Protein AF-A0AAF3EIU8-F1 (afdb_monomer_lite)

Structure (mmCIF, N/CA/C/O backbone):
data_AF-A0AAF3EIU8-F1
#
_entry.id   AF-A0AAF3EIU8-F1
#
loop_
_atom_site.group_PDB
_atom_site.id
_atom_site.type_symbol
_atom_site.label_atom_id
_atom_site.label_alt_id
_atom_site.label_comp_id
_atom_site.label_asym_id
_atom_site.label_entity_id
_atom_site.label_seq_id
_atom_site.pdbx_PDB_ins_code
_atom_site.Cartn_x
_atom_site.Cartn_y
_atom_site.Cartn_z
_atom_site.occupancy
_atom_site.B_iso_or_equiv
_atom_site.auth_seq_id
_atom_site.auth_comp_id
_atom_site.auth_asym_id
_atom_site.auth_atom_id
_atom_site.pdbx_PDB_model_num
ATOM 1 N N . MET A 1 1 ? -20.375 15.798 8.125 1.00 47.44 1 MET A N 1
ATOM 2 C CA . MET A 1 1 ? -20.028 16.239 6.753 1.00 47.44 1 MET A CA 1
ATOM 3 C C . MET A 1 1 ? -18.613 15.817 6.352 1.00 47.44 1 MET A C 1
ATOM 5 O O . MET A 1 1 ? -18.438 15.396 5.220 1.00 47.44 1 MET A O 1
ATOM 9 N N . GLU A 1 2 ? -17.635 15.806 7.264 1.00 44.88 2 GLU A N 1
ATOM 10 C CA . GLU A 1 2 ? -16.240 15.401 6.978 1.00 44.88 2 GLU A CA 1
ATOM 11 C C . GLU A 1 2 ? -16.058 13.928 6.562 1.00 44.88 2 GLU A C 1
ATOM 13 O O . GLU A 1 2 ? -15.174 13.608 5.774 1.00 44.88 2 GLU A O 1
ATOM 18 N N . THR A 1 3 ? -16.935 13.026 7.011 1.00 49.88 3 THR A N 1
ATOM 19 C CA . THR A 1 3 ? -16.890 11.598 6.649 1.00 49.88 3 THR A CA 1
ATOM 20 C C . THR A 1 3 ? -17.186 11.333 5.171 1.00 49.88 3 THR A C 1
ATOM 22 O O . THR A 1 3 ? -16.650 10.382 4.607 1.00 49.88 3 THR A O 1
ATOM 25 N N . SER A 1 4 ? -17.991 12.184 4.521 1.00 52.97 4 SER A N 1
ATOM 26 C CA . SER A 1 4 ? -18.232 12.111 3.072 1.00 52.97 4 SER A CA 1
ATOM 27 C C . SER A 1 4 ? -17.015 12.581 2.284 1.00 52.97 4 SER A C 1
ATOM 29 O O . SER A 1 4 ? -16.623 11.926 1.323 1.00 52.97 4 SER A O 1
ATOM 31 N N . THR A 1 5 ? -16.360 13.652 2.735 1.00 59.91 5 THR A N 1
ATOM 32 C CA . THR A 1 5 ? -15.149 14.180 2.095 1.00 59.91 5 THR A CA 1
ATOM 33 C C . THR A 1 5 ? -13.999 13.180 2.170 1.00 59.91 5 THR A C 1
ATOM 35 O O . THR A 1 5 ? -13.379 12.887 1.152 1.00 59.91 5 THR A O 1
ATOM 38 N N . SER A 1 6 ? -13.762 12.577 3.338 1.00 64.25 6 SER A N 1
ATOM 39 C CA . SER A 1 6 ? -12.701 11.577 3.509 1.00 64.25 6 SER A CA 1
ATOM 40 C C . SER A 1 6 ? -12.971 10.291 2.727 1.00 64.25 6 SER A C 1
ATOM 42 O O . SER A 1 6 ? -12.038 9.693 2.198 1.00 64.25 6 SER A O 1
ATOM 44 N N . ARG A 1 7 ? -14.241 9.878 2.597 1.00 64.94 7 ARG A N 1
ATOM 45 C CA . ARG A 1 7 ? -14.626 8.724 1.772 1.00 64.94 7 ARG A CA 1
ATOM 46 C C . ARG A 1 7 ? -14.441 9.007 0.282 1.00 64.94 7 ARG A C 1
ATOM 48 O O . ARG A 1 7 ? -13.925 8.153 -0.426 1.00 64.94 7 ARG A O 1
ATOM 55 N N . HIS A 1 8 ? -14.789 10.207 -0.174 1.00 70.44 8 HIS A N 1
ATOM 56 C CA . HIS A 1 8 ? -14.615 10.601 -1.569 1.00 70.44 8 HIS A CA 1
ATOM 57 C C . HIS A 1 8 ? -13.133 10.766 -1.943 1.00 70.44 8 HIS A C 1
ATOM 59 O O . HIS A 1 8 ? -12.717 10.366 -3.025 1.00 70.44 8 HIS A O 1
ATOM 65 N N . GLN A 1 9 ? -12.305 11.260 -1.017 1.00 62.56 9 GLN A N 1
ATOM 66 C CA . GLN A 1 9 ? -10.849 11.297 -1.184 1.00 62.56 9 GLN A CA 1
ATOM 67 C C . GLN A 1 9 ? -10.228 9.893 -1.204 1.00 62.56 9 GLN A C 1
ATOM 69 O O . GLN A 1 9 ? -9.299 9.652 -1.972 1.00 62.56 9 GLN A O 1
ATOM 74 N N . LEU A 1 10 ? -10.758 8.954 -0.411 1.00 60.91 10 LEU A N 1
ATOM 75 C CA . LEU A 1 10 ? -10.346 7.547 -0.436 1.00 60.91 10 LEU A CA 1
ATOM 76 C C . LEU A 1 10 ? -10.758 6.846 -1.731 1.00 60.91 10 LEU A C 1
ATOM 78 O O . LEU A 1 10 ? -9.943 6.121 -2.291 1.00 60.91 10 LEU A O 1
ATOM 82 N N . GLU A 1 11 ? -11.972 7.080 -2.232 1.00 66.94 11 GLU A N 1
ATOM 83 C CA . GLU A 1 11 ? -12.412 6.547 -3.527 1.00 66.94 11 GLU A CA 1
ATOM 84 C C . GLU A 1 11 ? -11.585 7.125 -4.675 1.00 66.94 11 GLU A C 1
ATOM 86 O O . GLU A 1 11 ? -11.101 6.365 -5.507 1.00 66.94 11 GLU A O 1
ATOM 91 N N . HIS A 1 12 ? -11.311 8.433 -4.671 1.00 67.94 12 HIS A N 1
ATOM 92 C CA . HIS A 1 12 ? -10.433 9.053 -5.660 1.00 67.94 12 HIS A CA 1
ATOM 93 C C . HIS A 1 12 ? -9.010 8.473 -5.597 1.00 67.94 12 HIS A C 1
ATOM 95 O O . HIS A 1 12 ? -8.445 8.128 -6.626 1.00 67.94 12 HIS A O 1
ATOM 101 N N . PHE A 1 13 ? -8.439 8.292 -4.400 1.00 63.16 13 PHE A N 1
ATOM 102 C CA . PHE A 1 13 ? -7.105 7.705 -4.224 1.00 63.16 13 PHE A CA 1
ATOM 103 C C . PHE A 1 13 ? -7.042 6.225 -4.634 1.00 63.16 13 PHE A C 1
ATOM 105 O O . PHE A 1 13 ? -6.054 5.789 -5.222 1.00 63.16 13 PHE A O 1
ATOM 112 N N . LEU A 1 14 ? -8.101 5.453 -4.374 1.00 57.31 14 LEU A N 1
ATOM 113 C CA . LEU A 1 14 ? -8.220 4.067 -4.831 1.00 57.31 14 LEU A CA 1
ATOM 114 C C . LEU A 1 14 ? -8.393 3.981 -6.356 1.00 57.31 14 LEU A C 1
ATOM 116 O O . LEU A 1 14 ? -7.825 3.077 -6.967 1.00 57.31 14 LEU A O 1
ATOM 120 N N . GLN A 1 15 ? -9.077 4.947 -6.978 1.00 57.31 15 GLN A N 1
ATOM 121 C CA . GLN A 1 15 ? -9.176 5.081 -8.435 1.00 57.31 15 GLN A CA 1
ATOM 122 C C . GLN A 1 15 ? -7.807 5.384 -9.072 1.00 57.31 15 GLN A C 1
ATOM 124 O O . GLN A 1 15 ? -7.502 4.873 -10.147 1.00 57.31 15 GLN A O 1
ATOM 129 N N . THR A 1 16 ? -6.949 6.162 -8.398 1.00 54.44 16 THR A N 1
ATOM 130 C CA . THR A 1 16 ? -5.571 6.444 -8.847 1.00 54.44 16 THR A CA 1
ATOM 131 C C . THR A 1 16 ? -4.617 5.257 -8.654 1.00 54.44 16 THR A C 1
ATOM 133 O O . THR A 1 16 ? -3.585 5.197 -9.318 1.00 54.44 16 THR A O 1
ATOM 136 N N . LEU A 1 17 ? -4.940 4.328 -7.742 1.00 39.03 17 LEU A N 1
ATOM 137 C CA . LEU A 1 17 ? -4.149 3.128 -7.428 1.00 39.03 17 LEU A CA 1
ATOM 138 C C . LEU A 1 17 ? -4.583 1.873 -8.188 1.00 39.03 17 LEU A C 1
ATOM 140 O O . LEU A 1 17 ? -3.860 0.872 -8.153 1.00 39.03 17 LEU A O 1
ATOM 144 N N . GLN A 1 18 ? -5.728 1.890 -8.882 1.00 41.19 18 GLN A N 1
ATOM 145 C CA . GLN A 1 18 ? -5.932 0.903 -9.935 1.00 41.19 18 GLN A CA 1
ATOM 146 C C . GLN A 1 18 ? -4.740 1.023 -10.885 1.00 41.19 18 GLN A C 1
ATOM 148 O O . GLN A 1 18 ? -4.372 2.148 -11.241 1.00 41.19 18 GLN A O 1
ATOM 153 N N . PRO A 1 19 ? -4.103 -0.091 -11.293 1.00 39.19 19 PRO A N 1
ATOM 154 C CA . PRO A 1 19 ? -3.145 -0.005 -12.371 1.00 39.19 19 PRO A CA 1
ATOM 155 C C . PRO A 1 19 ? -3.888 0.702 -13.498 1.00 39.19 19 PRO A C 1
ATOM 157 O O . PRO A 1 19 ? -4.913 0.200 -13.967 1.00 39.19 19 PRO A O 1
ATOM 160 N N . LYS A 1 20 ? -3.390 1.868 -13.928 1.00 39.75 20 LYS A N 1
ATOM 161 C CA . LYS A 1 20 ? -3.551 2.232 -15.324 1.00 39.75 20 LYS A CA 1
ATOM 162 C C . LYS A 1 20 ? -2.955 1.035 -16.047 1.00 39.75 20 LYS A C 1
ATOM 164 O O . LYS A 1 20 ? -1.748 0.942 -16.244 1.00 39.75 20 LYS A O 1
ATOM 169 N N . GLN A 1 21 ? -3.805 0.067 -16.386 1.00 41.97 21 GLN A N 1
ATOM 170 C CA . GLN A 1 21 ? -3.683 -0.542 -17.678 1.00 41.97 21 GLN A CA 1
ATOM 171 C C . GLN A 1 21 ? -3.728 0.672 -18.598 1.00 41.97 21 GLN A C 1
ATOM 173 O O . GLN A 1 21 ? -4.791 1.129 -19.004 1.00 41.97 21 GLN A O 1
ATOM 178 N N . GLU A 1 22 ? -2.554 1.233 -18.886 1.00 45.81 22 GLU A N 1
ATOM 179 C CA . GLU A 1 22 ? -2.245 1.544 -20.260 1.00 45.81 22 GLU A CA 1
ATOM 180 C C . GLU A 1 22 ? -2.548 0.240 -21.001 1.00 45.81 22 GLU A C 1
ATOM 182 O O . GLU A 1 22 ? -1.695 -0.614 -21.226 1.00 45.81 22 GLU A O 1
ATOM 187 N N . ASN A 1 23 ? -3.836 0.047 -21.306 1.00 43.56 23 ASN A N 1
ATOM 188 C CA . ASN A 1 23 ? -4.223 -0.394 -22.615 1.00 43.56 23 ASN A CA 1
ATOM 189 C C . ASN A 1 23 ? -3.462 0.582 -23.497 1.00 43.56 23 ASN A C 1
ATOM 191 O O . ASN A 1 23 ? -3.898 1.712 -23.712 1.00 43.56 23 ASN A O 1
ATOM 195 N N . LEU A 1 24 ? -2.247 0.186 -23.870 1.00 48.88 24 LEU A N 1
ATOM 196 C CA . LEU A 1 24 ? -1.622 0.644 -25.086 1.00 48.88 24 LEU A CA 1
ATOM 197 C C . LEU A 1 24 ? -2.630 0.213 -26.141 1.00 48.88 24 LEU A C 1
ATOM 199 O O . LEU A 1 24 ? -2.593 -0.917 -26.627 1.00 48.88 24 LEU A O 1
ATOM 203 N N . ASP A 1 25 ? -3.645 1.063 -26.328 1.00 58.84 25 ASP A N 1
ATOM 204 C CA . ASP A 1 25 ? -4.677 0.878 -27.319 1.00 58.84 25 ASP A CA 1
ATOM 205 C C . ASP A 1 25 ? -3.914 0.606 -28.603 1.00 58.84 25 ASP A C 1
ATOM 207 O O . ASP A 1 25 ? -2.928 1.285 -28.902 1.00 58.84 25 ASP A O 1
ATOM 211 N N . SER A 1 26 ? -4.304 -0.437 -29.323 1.00 52.31 26 SER A N 1
ATOM 212 C CA . SER A 1 26 ? -3.642 -0.787 -30.574 1.00 52.31 26 SER A CA 1
ATOM 213 C C . SER A 1 26 ? -3.600 0.435 -31.496 1.00 52.31 26 SER A C 1
ATOM 215 O O . SER A 1 26 ? -2.632 0.603 -32.227 1.00 52.31 26 SER A O 1
ATOM 217 N N . ALA A 1 27 ? -4.591 1.330 -31.376 1.00 55.38 27 ALA A N 1
ATOM 218 C CA . ALA A 1 27 ? -4.614 2.642 -32.006 1.00 55.38 27 ALA A CA 1
ATOM 219 C C . ALA A 1 27 ? -3.523 3.603 -31.493 1.00 55.38 27 ALA A C 1
ATOM 221 O O . ALA A 1 27 ? -2.832 4.186 -32.315 1.00 55.38 27 ALA A O 1
ATOM 222 N N . SER A 1 28 ? -3.302 3.744 -30.179 1.00 62.12 28 SER A N 1
ATOM 223 C CA . SER A 1 28 ? -2.206 4.569 -29.634 1.00 62.12 28 SER A CA 1
ATOM 224 C C . SER A 1 28 ? -0.822 4.015 -29.965 1.00 62.12 28 SER A C 1
ATOM 226 O O . SER A 1 28 ? 0.080 4.796 -30.244 1.00 62.12 28 SER A O 1
ATOM 228 N N . LEU A 1 29 ? -0.652 2.689 -29.973 1.00 57.78 29 LEU A N 1
ATOM 229 C CA . LEU A 1 29 ? 0.602 2.051 -30.376 1.00 57.78 29 LEU A CA 1
ATOM 230 C C . LEU A 1 29 ? 0.843 2.224 -31.886 1.00 57.78 29 LEU A C 1
ATOM 232 O O . LEU A 1 29 ? 1.949 2.537 -32.307 1.00 57.78 29 LEU A O 1
ATOM 236 N N . MET A 1 30 ? -0.196 2.071 -32.715 1.00 56.41 30 MET A N 1
ATOM 237 C CA . MET A 1 30 ? -0.128 2.354 -34.155 1.00 56.41 30 MET A CA 1
ATOM 238 C C . MET A 1 30 ? 0.137 3.836 -34.433 1.00 56.41 30 MET A C 1
ATOM 240 O O . MET A 1 30 ? 0.884 4.147 -35.352 1.00 56.41 30 MET A O 1
ATOM 244 N N . GLN A 1 31 ? -0.433 4.740 -33.634 1.00 64.44 31 GLN A N 1
ATOM 245 C CA . GLN A 1 31 ? -0.203 6.178 -33.737 1.00 64.44 31 GLN A CA 1
ATOM 246 C C . GLN A 1 31 ? 1.238 6.530 -33.360 1.00 64.44 31 GLN A C 1
ATOM 248 O O . GLN A 1 31 ? 1.877 7.254 -34.113 1.00 64.44 31 GLN A O 1
ATOM 253 N N . SER A 1 32 ? 1.782 5.959 -32.278 1.00 62.84 32 SER A N 1
ATOM 254 C CA . SER A 1 32 ? 3.191 6.156 -31.923 1.00 62.84 32 SER A CA 1
ATOM 255 C C . SER A 1 32 ? 4.127 5.563 -32.975 1.00 62.84 32 SER A C 1
ATOM 257 O O . SER A 1 32 ? 5.086 6.213 -33.362 1.00 62.84 32 SER A O 1
ATOM 259 N N . PHE A 1 33 ? 3.825 4.374 -33.513 1.00 61.12 33 PHE A N 1
ATOM 260 C CA . PHE A 1 33 ? 4.602 3.793 -34.613 1.00 61.12 33 PHE A CA 1
ATOM 261 C C . PHE A 1 33 ? 4.519 4.631 -35.893 1.00 61.12 33 PHE A C 1
ATOM 263 O O . PHE A 1 33 ? 5.512 4.739 -36.605 1.00 61.12 33 PHE A O 1
ATOM 270 N N . HIS A 1 34 ? 3.362 5.221 -36.199 1.00 67.00 34 HIS A N 1
ATOM 271 C CA . HIS A 1 34 ? 3.194 6.090 -37.361 1.00 67.00 34 HIS A CA 1
ATOM 272 C C . HIS A 1 34 ? 3.924 7.426 -37.183 1.00 67.00 34 HIS A C 1
ATOM 274 O O . HIS A 1 34 ? 4.579 7.887 -38.114 1.00 67.00 34 HIS A O 1
ATOM 280 N N . GLU A 1 35 ? 3.869 8.017 -35.988 1.00 67.19 35 GLU A N 1
ATOM 281 C CA . GLU A 1 35 ? 4.630 9.219 -35.642 1.00 67.19 35 GLU A CA 1
ATOM 282 C C . GLU A 1 35 ? 6.138 8.945 -35.700 1.00 67.19 35 GLU A C 1
ATOM 284 O O . GLU A 1 35 ? 6.847 9.672 -36.395 1.00 67.19 35 GLU A O 1
ATOM 289 N N . ASP A 1 36 ? 6.621 7.850 -35.108 1.00 62.81 36 ASP A N 1
ATOM 290 C CA . ASP A 1 36 ? 8.027 7.435 -35.184 1.00 62.81 36 ASP A CA 1
ATOM 291 C C . ASP A 1 36 ? 8.472 7.158 -36.631 1.00 62.81 36 ASP A C 1
ATOM 293 O O . ASP A 1 36 ? 9.578 7.540 -37.029 1.00 62.81 36 ASP A O 1
ATOM 297 N N . LEU A 1 37 ? 7.612 6.547 -37.457 1.00 61.59 37 LEU A N 1
ATOM 298 C CA . LEU A 1 37 ? 7.892 6.307 -38.876 1.00 61.59 37 LEU A CA 1
ATOM 299 C C . LEU A 1 37 ? 7.948 7.623 -39.669 1.00 61.59 37 LEU A C 1
ATOM 301 O O . LEU A 1 37 ? 8.848 7.814 -40.478 1.00 61.59 37 LEU A O 1
ATOM 305 N N . SER A 1 38 ? 7.049 8.569 -39.391 1.00 65.50 38 SER A N 1
ATOM 306 C CA . SER A 1 38 ? 7.046 9.882 -40.047 1.00 65.50 38 SER A CA 1
ATOM 307 C C . SER A 1 38 ? 8.261 10.735 -39.662 1.00 65.50 38 SER A C 1
ATOM 309 O O . SER A 1 38 ? 8.844 11.416 -40.505 1.00 65.50 38 SER A O 1
ATOM 311 N N . VAL A 1 39 ? 8.692 10.660 -38.399 1.00 68.88 39 VAL A N 1
ATOM 312 C CA . VAL A 1 39 ? 9.881 11.355 -37.894 1.00 68.88 39 VAL A CA 1
ATOM 313 C C . VAL A 1 39 ? 11.140 10.742 -38.496 1.00 68.88 39 VAL A C 1
ATOM 315 O O . VAL A 1 39 ? 12.022 11.476 -38.935 1.00 68.88 39 VAL A O 1
ATOM 318 N N . THR A 1 40 ? 11.223 9.414 -38.585 1.00 62.47 40 THR A N 1
ATOM 319 C CA . THR A 1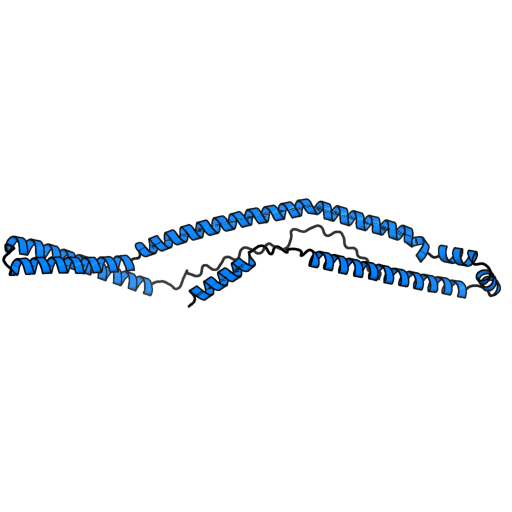 40 ? 12.363 8.735 -39.220 1.00 62.47 40 THR A CA 1
ATOM 320 C C . THR A 1 40 ? 12.424 8.976 -40.726 1.00 62.47 40 THR A C 1
ATOM 322 O O . THR A 1 40 ? 13.509 9.251 -41.236 1.00 62.47 40 THR A O 1
ATOM 325 N N . GLU A 1 41 ? 11.292 8.971 -41.435 1.00 64.75 41 GLU A N 1
ATOM 326 C CA . GLU A 1 41 ? 11.231 9.380 -42.843 1.00 64.75 41 GLU A CA 1
ATOM 327 C C . GLU A 1 41 ? 11.674 10.836 -43.009 1.00 64.75 41 GLU A C 1
ATOM 329 O O . GLU A 1 41 ? 12.552 11.121 -43.822 1.00 64.75 41 GLU A O 1
ATOM 334 N N . SER A 1 42 ? 11.158 11.757 -42.192 1.00 66.06 42 SER A N 1
ATOM 335 C CA . SER A 1 42 ? 11.542 13.168 -42.258 1.00 66.06 42 SER A CA 1
ATOM 336 C C . SER A 1 42 ? 13.025 13.398 -41.947 1.00 66.06 42 SER A C 1
ATOM 338 O O . SER A 1 42 ? 13.631 14.244 -42.595 1.00 66.06 42 SER A O 1
ATOM 340 N N . ILE A 1 43 ? 13.615 12.673 -40.990 1.00 64.19 43 ILE A N 1
ATOM 341 C CA . ILE A 1 43 ? 15.052 12.749 -40.661 1.00 64.19 43 ILE A CA 1
ATOM 342 C C . ILE A 1 43 ? 15.903 12.184 -41.802 1.00 64.19 43 ILE A C 1
ATOM 344 O O . ILE A 1 43 ? 16.957 12.733 -42.119 1.00 64.19 43 ILE A O 1
ATOM 348 N N . MET A 1 44 ? 15.449 11.105 -42.443 1.00 63.06 44 MET A N 1
ATOM 349 C CA . MET A 1 44 ? 16.134 10.540 -43.602 1.00 63.06 44 MET A CA 1
ATOM 350 C C . MET A 1 44 ? 16.129 11.531 -44.770 1.00 63.06 44 MET A C 1
ATOM 352 O O . MET A 1 44 ? 17.196 11.850 -45.285 1.00 63.06 44 MET A O 1
ATOM 356 N N . TYR A 1 45 ? 14.967 12.068 -45.157 1.00 63.41 45 TYR A N 1
ATOM 357 C CA . TYR A 1 45 ? 14.864 12.998 -46.289 1.00 63.41 45 TYR A CA 1
ATOM 358 C C . TYR A 1 45 ? 15.661 14.293 -46.072 1.00 63.41 45 TYR A C 1
ATOM 360 O O . TYR A 1 45 ? 16.397 14.705 -46.965 1.00 63.41 45 TYR A O 1
ATOM 368 N N . THR A 1 46 ? 15.602 14.897 -44.880 1.00 61.94 46 THR A N 1
ATOM 369 C CA . THR A 1 46 ? 16.379 16.115 -44.585 1.00 61.94 46 THR A CA 1
ATOM 370 C C . THR A 1 46 ? 17.885 15.855 -44.519 1.00 61.94 46 THR A C 1
ATOM 372 O O . THR A 1 46 ? 18.674 16.708 -44.928 1.00 61.94 46 THR A O 1
ATOM 375 N N . GLY A 1 47 ? 18.300 14.672 -44.056 1.00 69.81 47 GLY A N 1
ATOM 376 C CA . GLY A 1 47 ? 19.700 14.252 -44.055 1.00 69.81 47 GLY A CA 1
ATOM 377 C C . GLY A 1 47 ? 20.262 14.047 -45.464 1.00 69.81 47 GLY A C 1
ATOM 378 O O . GLY A 1 47 ? 21.372 14.496 -45.751 1.00 69.81 47 GLY A O 1
ATOM 379 N N . TYR A 1 48 ? 19.497 13.419 -46.364 1.00 69.50 48 TYR A N 1
ATOM 380 C CA . TYR A 1 48 ? 19.927 13.205 -47.750 1.00 69.50 48 TYR A CA 1
ATOM 381 C C . TYR A 1 48 ? 20.013 14.513 -48.545 1.00 69.50 48 TYR A C 1
ATOM 383 O O . TYR A 1 48 ? 21.030 14.731 -49.204 1.00 69.50 48 TYR A O 1
ATOM 391 N N . ASP A 1 49 ? 19.024 15.406 -48.433 1.00 73.56 49 ASP A N 1
ATOM 392 C CA . ASP A 1 49 ? 19.054 16.711 -49.114 1.00 73.56 49 ASP A CA 1
ATOM 393 C C . ASP A 1 49 ? 20.258 17.557 -48.661 1.00 73.56 49 ASP A C 1
ATOM 395 O O . ASP A 1 49 ? 20.954 18.157 -49.481 1.00 73.56 49 ASP A O 1
ATOM 399 N N . SER A 1 50 ? 20.589 17.522 -47.366 1.00 80.06 50 SER A N 1
ATOM 400 C CA . SER A 1 50 ? 21.759 18.224 -46.826 1.00 80.06 50 SER A CA 1
ATOM 401 C C . SER A 1 50 ? 23.091 17.687 -47.371 1.00 80.06 50 SER A C 1
ATOM 403 O O . SER A 1 50 ? 24.001 18.470 -47.662 1.00 80.06 50 SER A O 1
ATOM 405 N N . ILE A 1 51 ? 23.219 16.365 -47.542 1.00 81.06 51 ILE A N 1
ATOM 406 C CA . ILE A 1 51 ? 24.424 15.745 -48.115 1.00 81.06 51 ILE A CA 1
ATOM 407 C C . ILE A 1 51 ? 24.550 16.093 -49.600 1.00 81.06 51 ILE A C 1
ATOM 409 O O . ILE A 1 51 ? 25.650 16.407 -50.057 1.00 81.06 51 ILE A O 1
ATOM 413 N N . VAL A 1 52 ? 23.444 16.081 -50.349 1.00 83.75 52 VAL A N 1
ATOM 414 C CA . VAL A 1 52 ? 23.429 16.453 -51.771 1.00 83.75 52 VAL A CA 1
ATOM 415 C C . VAL A 1 52 ? 23.867 17.907 -51.954 1.00 83.75 52 VAL A C 1
ATOM 417 O O . VAL A 1 52 ? 24.760 18.168 -52.762 1.00 83.75 52 VAL A O 1
ATOM 420 N N . ASP A 1 53 ? 23.343 18.838 -51.156 1.00 85.69 53 ASP A N 1
ATOM 421 C CA . ASP A 1 53 ? 23.752 20.246 -51.197 1.00 85.69 53 ASP A CA 1
ATOM 422 C C . ASP A 1 53 ? 25.243 20.429 -50.881 1.00 85.69 53 ASP A C 1
ATOM 424 O O . ASP A 1 53 ? 25.945 21.193 -51.555 1.00 85.69 53 ASP A O 1
ATOM 428 N N . LEU A 1 54 ? 25.766 19.695 -49.895 1.00 86.00 54 LEU A N 1
ATOM 429 C CA . LEU A 1 54 ? 27.183 19.742 -49.533 1.00 86.00 54 LEU A CA 1
ATOM 430 C C . LEU A 1 54 ? 28.084 19.163 -50.639 1.00 86.00 54 LEU A C 1
ATOM 432 O O . LEU A 1 54 ? 29.173 19.692 -50.901 1.00 86.00 54 LEU A O 1
ATOM 436 N N . CYS A 1 55 ? 27.631 18.106 -51.315 1.00 87.25 55 CYS A N 1
ATOM 437 C CA . CYS A 1 55 ? 28.306 17.533 -52.476 1.00 87.25 55 CYS A CA 1
ATOM 438 C C . CYS A 1 55 ? 28.336 18.530 -53.640 1.00 87.25 55 CYS A C 1
ATOM 440 O O . CYS A 1 55 ? 29.408 18.801 -54.179 1.00 87.25 55 CYS A O 1
ATOM 442 N N . VAL A 1 56 ? 27.199 19.150 -53.972 1.00 88.00 56 VAL A N 1
ATOM 443 C CA . VAL A 1 56 ? 27.103 20.166 -55.034 1.00 88.00 56 VAL A CA 1
ATOM 444 C C . VAL A 1 56 ? 28.018 21.356 -54.738 1.00 88.00 56 VAL A C 1
ATOM 446 O O . VAL A 1 56 ? 28.763 21.794 -55.614 1.00 88.00 56 VAL A O 1
ATOM 449 N N . GLN A 1 57 ? 28.042 21.850 -53.497 1.00 89.00 57 GLN A N 1
ATOM 450 C CA . GLN A 1 57 ? 28.952 22.927 -53.091 1.00 89.00 57 GLN A CA 1
ATOM 451 C C . GLN A 1 57 ? 30.428 22.534 -53.240 1.00 89.00 57 GLN A C 1
ATOM 453 O O . GLN A 1 57 ? 31.233 23.342 -53.709 1.00 89.00 57 GLN A O 1
ATOM 458 N N . SER A 1 58 ? 30.782 21.295 -52.888 1.00 88.12 58 SER A N 1
ATOM 459 C CA . SER A 1 58 ? 32.155 20.781 -52.982 1.00 88.12 58 SER A CA 1
ATOM 460 C C . SER A 1 58 ? 32.611 20.616 -54.437 1.00 88.12 58 SER A C 1
ATOM 462 O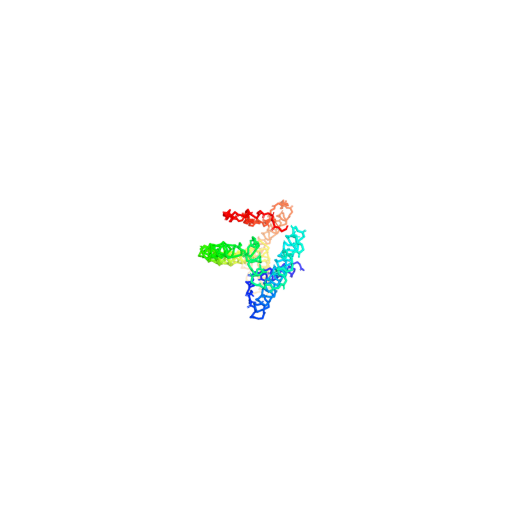 O . SER A 1 58 ? 33.723 21.024 -54.785 1.00 88.12 58 SER A O 1
ATOM 464 N N . VAL A 1 59 ? 31.736 20.105 -55.311 1.00 87.81 59 VAL A N 1
ATOM 465 C CA . VAL A 1 59 ? 31.995 19.999 -56.757 1.00 87.81 59 VAL A CA 1
ATOM 466 C C . VAL A 1 59 ? 32.149 21.384 -57.375 1.00 87.81 59 VAL A C 1
ATOM 468 O O . VAL A 1 59 ? 33.134 21.646 -58.062 1.00 87.81 59 VAL A O 1
ATOM 471 N N . MET A 1 60 ? 31.238 22.311 -57.066 1.00 86.75 60 MET A N 1
ATOM 472 C CA . MET A 1 60 ? 31.290 23.690 -57.560 1.00 86.75 60 MET A CA 1
ATOM 473 C C . MET A 1 60 ? 32.552 24.429 -57.099 1.00 86.75 60 MET A C 1
ATOM 475 O O . MET A 1 60 ? 33.131 25.202 -57.863 1.00 86.75 60 MET A O 1
ATOM 479 N N . ALA A 1 61 ? 33.011 24.195 -55.867 1.00 87.31 61 ALA A N 1
ATOM 480 C CA . ALA A 1 61 ? 34.255 24.769 -55.359 1.00 87.31 61 ALA A CA 1
ATOM 481 C C . ALA A 1 61 ? 35.490 24.230 -56.096 1.00 87.31 61 ALA A C 1
ATOM 483 O O . ALA A 1 61 ? 36.410 24.993 -56.388 1.00 87.31 61 ALA A O 1
ATOM 484 N N . SER A 1 62 ? 35.508 22.940 -56.430 1.00 85.31 62 SER A N 1
ATOM 485 C CA . SER A 1 62 ? 36.605 22.334 -57.184 1.00 85.31 62 SER A CA 1
ATOM 486 C C . SER A 1 62 ? 36.586 22.750 -58.664 1.00 85.31 62 SER A C 1
ATOM 488 O O . SER A 1 62 ? 37.632 23.122 -59.195 1.00 85.31 62 SER A O 1
ATOM 490 N N . ALA A 1 63 ? 35.407 22.841 -59.288 1.00 84.56 63 ALA A N 1
ATOM 491 C CA . ALA A 1 63 ? 35.231 23.329 -60.658 1.00 84.56 63 ALA A CA 1
ATOM 492 C C . ALA A 1 63 ? 35.712 24.783 -60.841 1.00 84.56 63 ALA A C 1
ATOM 494 O O . ALA A 1 63 ? 36.302 25.120 -61.865 1.00 84.56 63 ALA A O 1
ATOM 495 N N . ARG A 1 64 ? 35.543 25.648 -59.828 1.00 86.38 64 ARG A N 1
ATOM 496 C CA . ARG A 1 64 ? 36.063 27.033 -59.846 1.00 86.38 64 ARG A CA 1
ATOM 497 C C . ARG A 1 64 ? 37.587 27.127 -59.963 1.00 86.38 64 ARG A C 1
ATOM 499 O O . ARG A 1 64 ? 38.086 28.165 -60.385 1.00 86.38 64 ARG A O 1
ATOM 506 N N . ASN A 1 65 ? 38.310 26.070 -59.597 1.00 86.12 65 ASN A N 1
ATOM 507 C CA . ASN A 1 65 ? 39.771 26.020 -59.635 1.00 86.12 65 ASN A CA 1
ATOM 508 C C . ASN A 1 65 ? 40.313 25.308 -60.891 1.00 86.12 65 ASN A C 1
ATOM 510 O O . ASN A 1 65 ? 41.524 25.117 -61.003 1.00 86.12 65 ASN A O 1
ATOM 514 N N . MET A 1 66 ? 39.442 24.905 -61.823 1.00 87.31 66 MET A N 1
ATOM 515 C CA . MET A 1 66 ? 39.811 24.242 -63.076 1.00 87.31 66 MET A CA 1
ATOM 516 C C . MET A 1 66 ? 39.948 25.243 -64.230 1.00 87.31 66 MET A C 1
ATOM 518 O O . MET A 1 66 ? 39.339 26.312 -64.243 1.00 87.31 66 MET A O 1
ATOM 522 N N . THR A 1 67 ? 40.759 24.891 -65.226 1.00 89.25 67 THR A N 1
ATOM 523 C CA . THR A 1 67 ? 40.923 25.689 -66.454 1.00 89.25 67 THR A CA 1
ATOM 524 C C . THR A 1 67 ? 39.774 25.463 -67.442 1.00 89.25 67 THR A C 1
ATOM 526 O O . THR A 1 67 ? 39.081 24.449 -67.387 1.00 89.25 67 THR A O 1
ATOM 529 N N . THR A 1 68 ? 39.580 26.384 -68.392 1.00 85.62 68 THR A N 1
ATOM 530 C CA . THR A 1 68 ? 38.498 26.308 -69.394 1.00 85.62 68 THR A CA 1
ATOM 531 C C . THR A 1 68 ? 38.526 25.018 -70.219 1.00 85.62 68 THR A C 1
ATOM 533 O O . THR A 1 68 ? 37.469 24.490 -70.553 1.00 85.62 68 THR A O 1
ATOM 536 N N . ASP A 1 69 ? 39.711 24.489 -70.526 1.00 85.00 69 ASP A N 1
ATOM 537 C CA . ASP A 1 69 ? 39.850 23.241 -71.285 1.00 85.00 69 ASP A CA 1
ATOM 538 C C . ASP A 1 69 ? 39.500 22.011 -70.431 1.00 85.00 69 ASP A C 1
ATOM 540 O O . ASP A 1 69 ? 38.875 21.076 -70.923 1.00 85.00 69 ASP A O 1
ATOM 544 N N . GLN A 1 70 ? 39.808 22.043 -69.129 1.00 83.44 70 GLN A N 1
ATOM 545 C CA . GLN A 1 70 ? 39.421 20.995 -68.177 1.00 83.44 70 GLN A CA 1
ATOM 546 C C . GLN A 1 70 ? 37.917 21.000 -67.889 1.00 83.44 70 GLN A C 1
ATOM 548 O O . GLN A 1 70 ? 37.316 19.939 -67.788 1.00 83.44 70 GLN A O 1
ATOM 553 N N . LEU A 1 71 ? 37.294 22.179 -67.804 1.00 84.75 71 LEU A N 1
ATOM 554 C CA . LEU A 1 71 ? 35.844 22.305 -67.630 1.00 84.75 71 LEU A CA 1
ATOM 555 C C . LEU A 1 71 ? 35.069 21.817 -68.859 1.00 84.75 71 LEU A C 1
ATOM 557 O O . LEU A 1 71 ? 34.007 21.223 -68.708 1.00 84.75 71 LEU A O 1
ATOM 561 N N . LYS A 1 72 ? 35.596 22.040 -70.071 1.00 83.44 72 LYS A N 1
ATOM 562 C CA . LYS A 1 72 ? 35.017 21.482 -71.304 1.00 83.44 72 LYS A CA 1
ATOM 563 C C . LYS A 1 72 ? 35.140 19.964 -71.346 1.00 83.44 72 LYS A C 1
ATOM 565 O O . LYS A 1 72 ? 34.152 19.304 -71.632 1.00 83.44 72 LYS A O 1
ATOM 570 N N . ALA A 1 73 ? 36.307 19.424 -70.991 1.00 83.94 73 ALA A N 1
ATOM 571 C CA . ALA A 1 73 ? 36.498 17.980 -70.883 1.00 83.94 73 ALA A CA 1
ATOM 572 C C . ALA A 1 73 ? 35.556 17.351 -69.840 1.00 83.94 73 ALA A C 1
ATOM 574 O O . ALA A 1 73 ? 34.957 16.320 -70.114 1.00 83.94 73 ALA A O 1
ATOM 575 N N . LEU A 1 74 ? 35.352 18.012 -68.695 1.00 85.25 74 LEU A N 1
ATOM 576 C CA . LEU A 1 74 ? 34.430 17.564 -67.645 1.00 85.25 74 LEU A CA 1
ATOM 577 C C . LEU A 1 74 ? 32.950 17.633 -68.065 1.00 85.25 74 LEU A C 1
ATOM 579 O O . LEU A 1 74 ? 32.141 16.858 -67.570 1.00 85.25 74 LEU A O 1
ATOM 583 N N . LEU A 1 75 ? 32.585 18.568 -68.949 1.00 84.50 75 LEU A N 1
ATOM 584 C CA . LEU A 1 75 ? 31.227 18.689 -69.495 1.00 84.50 75 LEU A CA 1
ATOM 585 C C . LEU A 1 75 ? 30.950 17.671 -70.612 1.00 84.50 75 LEU A C 1
ATOM 587 O O . LEU A 1 75 ? 29.797 17.331 -70.855 1.00 84.50 75 LEU A O 1
ATOM 591 N N . GLU A 1 76 ? 31.992 17.232 -71.318 1.00 87.56 76 GLU A N 1
ATOM 592 C CA . GLU A 1 76 ? 31.897 16.264 -72.417 1.00 87.56 76 GLU A CA 1
ATOM 593 C C . GLU A 1 76 ? 32.047 14.804 -71.948 1.00 87.56 76 GLU A C 1
ATOM 595 O O . GLU A 1 76 ? 31.642 13.898 -72.677 1.00 87.56 76 GLU A O 1
ATOM 600 N N . ASP A 1 77 ? 32.602 14.568 -70.753 1.00 88.00 77 ASP A N 1
ATOM 601 C CA . ASP A 1 77 ? 32.856 13.239 -70.188 1.00 88.00 77 ASP A CA 1
ATOM 602 C C . ASP A 1 77 ? 32.162 13.047 -68.827 1.00 88.00 77 ASP A C 1
ATOM 604 O O . ASP A 1 77 ? 32.711 13.362 -67.765 1.00 88.00 77 ASP A O 1
ATOM 608 N N . ASP A 1 78 ? 30.961 12.462 -68.859 1.00 84.81 78 ASP A N 1
ATOM 609 C CA . ASP A 1 78 ? 30.177 12.129 -67.662 1.00 84.81 78 ASP A CA 1
ATOM 610 C C . ASP A 1 78 ? 30.951 11.220 -66.687 1.00 84.81 78 ASP A C 1
ATOM 612 O O . ASP A 1 78 ? 30.781 11.332 -65.472 1.00 84.81 78 ASP A O 1
ATOM 616 N N . ALA A 1 79 ? 31.868 10.373 -67.176 1.00 86.94 79 ALA A N 1
ATOM 617 C CA . ALA A 1 79 ? 32.657 9.490 -66.317 1.00 86.94 79 ALA A CA 1
ATOM 618 C C . ALA A 1 79 ? 33.688 10.264 -65.476 1.00 86.94 79 ALA A C 1
ATOM 620 O O . ALA A 1 79 ? 34.014 9.856 -64.358 1.00 86.94 79 ALA A O 1
ATOM 621 N N . GLN A 1 80 ? 34.186 11.403 -65.970 1.00 82.88 80 GLN A N 1
ATOM 622 C CA . GLN A 1 80 ? 35.036 12.299 -65.178 1.00 82.88 80 GLN A CA 1
ATOM 623 C C . GLN A 1 80 ? 34.236 13.011 -64.088 1.00 82.88 80 GLN A C 1
ATOM 625 O O . GLN A 1 80 ? 34.754 13.226 -62.990 1.00 82.88 80 GLN A O 1
ATOM 630 N N . MET A 1 81 ? 32.974 13.339 -64.369 1.00 82.44 81 MET A N 1
ATOM 631 C CA . MET A 1 81 ? 32.069 13.930 -63.389 1.00 82.44 81 MET A CA 1
ATOM 632 C C . MET A 1 81 ? 31.698 12.923 -62.293 1.00 82.44 81 MET A C 1
ATOM 634 O O . MET A 1 81 ? 31.800 13.252 -61.111 1.00 82.44 81 MET A O 1
ATOM 638 N N . GLU A 1 82 ? 31.363 11.683 -62.655 1.00 85.62 82 GLU A N 1
ATOM 639 C CA . GLU A 1 82 ? 31.117 10.599 -61.694 1.00 85.62 82 GLU A CA 1
ATOM 640 C C . GLU A 1 82 ? 32.354 10.309 -60.836 1.00 85.62 82 GLU A C 1
ATOM 642 O O . GLU A 1 82 ? 32.255 10.268 -59.611 1.00 85.62 82 GLU A O 1
ATOM 647 N N . ALA A 1 83 ? 33.546 10.220 -61.436 1.00 85.44 83 ALA A N 1
ATOM 648 C CA . ALA A 1 83 ? 34.788 10.001 -60.691 1.00 85.44 83 ALA A CA 1
ATOM 649 C C . ALA A 1 83 ? 35.101 11.139 -59.701 1.00 85.44 83 ALA A C 1
ATOM 651 O O . ALA A 1 83 ? 35.658 10.910 -58.623 1.00 85.44 83 ALA A O 1
ATOM 652 N N . MET A 1 84 ? 34.742 12.376 -60.051 1.00 84.81 84 MET A N 1
ATOM 653 C CA . MET A 1 84 ? 34.880 13.535 -59.175 1.00 84.81 84 MET A CA 1
ATOM 654 C C . MET A 1 84 ? 33.898 13.479 -58.001 1.00 84.81 84 MET A C 1
ATOM 656 O O . MET A 1 84 ? 34.291 13.784 -56.875 1.00 84.81 84 MET A O 1
ATOM 660 N N . ILE A 1 85 ? 32.654 13.066 -58.257 1.00 85.50 85 ILE A N 1
ATOM 661 C CA . ILE A 1 85 ? 31.604 12.875 -57.251 1.00 85.50 85 ILE A CA 1
ATOM 662 C C . ILE A 1 85 ? 31.981 11.731 -56.294 1.00 85.50 85 ILE A C 1
ATOM 664 O O . ILE A 1 85 ? 31.981 11.926 -55.080 1.00 85.50 85 ILE A O 1
ATOM 668 N N . ASP A 1 86 ? 32.419 10.582 -56.806 1.00 85.44 86 ASP A N 1
ATOM 669 C CA . ASP A 1 86 ? 32.875 9.439 -55.998 1.00 85.44 86 ASP A CA 1
ATOM 670 C C . ASP A 1 86 ? 34.135 9.753 -55.172 1.00 85.44 86 ASP A C 1
ATOM 672 O O . ASP A 1 86 ? 34.370 9.178 -54.104 1.00 85.44 86 ASP A O 1
ATOM 676 N N . GLY A 1 87 ? 34.954 10.695 -55.649 1.00 84.19 87 GLY 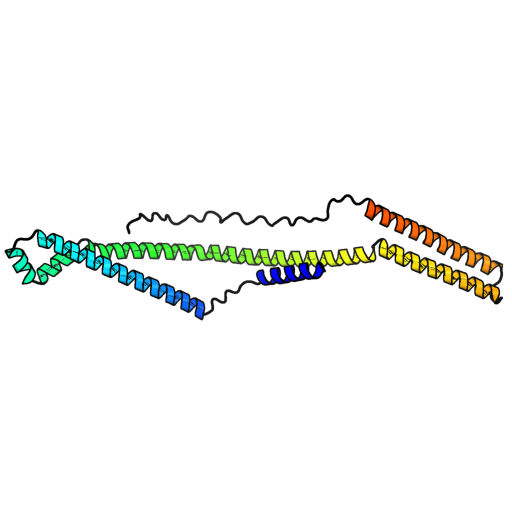A N 1
ATOM 677 C CA . GLY A 1 87 ? 36.133 11.193 -54.947 1.00 84.19 87 GLY A CA 1
ATOM 678 C C . GLY A 1 87 ? 35.823 12.102 -53.752 1.00 84.19 87 GLY A C 1
ATOM 679 O O . GLY A 1 87 ? 36.711 12.331 -52.921 1.00 84.19 87 GLY A O 1
ATOM 680 N N . LEU A 1 88 ? 34.592 12.612 -53.633 1.00 88.12 88 LEU A N 1
ATOM 681 C CA . LEU A 1 88 ? 34.179 13.480 -52.533 1.00 88.12 88 LEU A CA 1
ATOM 682 C C . LEU A 1 88 ? 34.198 12.720 -51.205 1.00 88.12 88 LEU A C 1
ATOM 684 O O . LEU A 1 88 ? 33.666 11.615 -51.077 1.00 88.12 88 LEU A O 1
ATOM 688 N N . SER A 1 89 ? 34.768 13.337 -50.168 1.00 84.44 89 SER A N 1
ATOM 689 C CA . SER A 1 89 ? 34.801 12.745 -48.827 1.00 84.44 89 SER A CA 1
ATOM 690 C C . SER A 1 89 ? 33.398 12.503 -48.276 1.00 84.44 89 SER A C 1
ATOM 692 O O . SER A 1 89 ? 33.191 11.519 -47.571 1.00 84.44 89 SER A O 1
ATOM 694 N N . GLN A 1 90 ? 32.438 13.354 -48.640 1.00 84.88 90 GLN A N 1
ATOM 695 C CA . GLN A 1 90 ? 31.036 13.232 -48.259 1.00 84.88 90 GLN A CA 1
ATOM 696 C C . GLN A 1 90 ? 30.423 11.915 -48.746 1.00 84.88 90 GLN A C 1
ATOM 698 O O . GLN A 1 90 ? 29.719 11.269 -47.986 1.00 84.88 90 GLN A O 1
ATOM 703 N N . ILE A 1 91 ? 30.729 11.472 -49.968 1.00 84.56 91 ILE A N 1
ATOM 704 C CA . ILE A 1 91 ? 30.188 10.223 -50.532 1.00 84.56 91 ILE A CA 1
ATOM 705 C C . ILE A 1 91 ? 31.027 9.025 -50.091 1.00 84.56 91 ILE A C 1
ATOM 707 O O . ILE A 1 91 ? 30.494 7.988 -49.695 1.00 84.56 91 ILE A O 1
ATOM 711 N N . ARG A 1 92 ? 32.353 9.181 -50.065 1.00 86.81 92 ARG A N 1
ATOM 712 C CA . ARG A 1 92 ? 33.280 8.112 -49.678 1.00 86.81 92 ARG A CA 1
ATOM 713 C C . ARG A 1 92 ? 33.137 7.681 -48.216 1.00 86.81 92 ARG A C 1
ATOM 715 O O . ARG A 1 92 ? 33.388 6.517 -47.902 1.00 86.81 92 ARG A O 1
ATOM 722 N N . ASN A 1 93 ? 32.770 8.595 -47.317 1.00 87.06 93 ASN A N 1
ATOM 723 C CA . ASN A 1 93 ? 32.650 8.299 -45.888 1.00 87.06 93 ASN A CA 1
ATOM 724 C C . ASN A 1 93 ? 31.305 7.649 -45.521 1.00 87.06 93 ASN A C 1
ATOM 726 O O . ASN A 1 93 ? 31.267 6.855 -44.581 1.00 87.06 93 ASN A O 1
ATOM 730 N N . VAL A 1 94 ? 30.240 7.861 -46.306 1.00 85.31 94 VAL A N 1
ATOM 731 C CA . VAL A 1 94 ? 28.883 7.335 -46.039 1.00 85.31 94 VAL A CA 1
ATOM 732 C C . VAL A 1 94 ? 28.850 5.828 -45.729 1.00 85.31 94 VAL A C 1
ATOM 734 O O . VAL A 1 94 ? 28.213 5.439 -44.748 1.00 85.31 94 VAL A O 1
ATOM 737 N N . PRO A 1 95 ? 29.542 4.935 -46.470 1.00 86.06 95 PRO A N 1
ATOM 738 C CA . PRO A 1 95 ? 29.555 3.510 -46.137 1.00 86.06 95 PRO A CA 1
ATOM 739 C C . PRO A 1 95 ? 30.188 3.199 -44.774 1.00 86.06 95 PRO A C 1
ATOM 741 O O . PRO 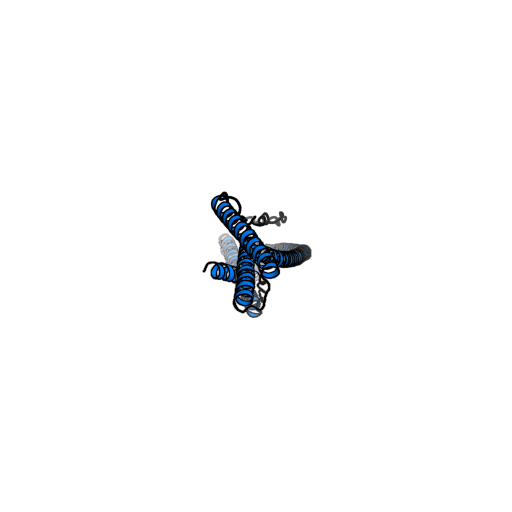A 1 95 ? 29.792 2.233 -44.118 1.00 86.06 95 PRO A O 1
ATOM 744 N N . GLN A 1 96 ? 31.186 3.981 -44.357 1.00 88.56 96 GLN A N 1
ATOM 745 C CA . GLN A 1 96 ? 31.865 3.814 -43.074 1.00 88.56 96 GLN A CA 1
ATOM 746 C C . GLN A 1 96 ? 31.039 4.400 -41.926 1.00 88.56 96 GLN A C 1
ATOM 748 O O . GLN A 1 96 ? 30.923 3.764 -40.874 1.00 88.56 96 GLN A O 1
ATOM 753 N N . ASP A 1 97 ? 30.417 5.554 -42.145 1.00 85.31 97 ASP A N 1
ATOM 754 C CA . ASP A 1 97 ? 29.518 6.190 -41.185 1.00 85.31 97 ASP A CA 1
ATOM 755 C C . ASP A 1 97 ? 28.310 5.286 -40.924 1.00 85.31 97 ASP A C 1
ATOM 757 O O . ASP A 1 97 ? 28.035 4.942 -39.776 1.00 85.31 97 ASP A O 1
ATOM 761 N N . LYS A 1 98 ? 27.710 4.726 -41.985 1.00 87.50 98 LYS A N 1
ATOM 762 C CA . LYS A 1 98 ? 26.644 3.718 -41.885 1.00 87.50 98 LYS A CA 1
ATOM 763 C C . LYS A 1 98 ? 27.056 2.505 -41.053 1.00 87.50 98 LYS A C 1
ATOM 765 O O . LYS A 1 98 ? 26.284 2.033 -40.223 1.00 87.50 98 LYS A O 1
ATOM 770 N N . LYS A 1 99 ? 28.258 1.955 -41.264 1.00 90.44 99 LYS A N 1
ATOM 771 C CA . LYS A 1 99 ? 28.749 0.816 -40.463 1.00 90.44 99 LYS A CA 1
ATOM 772 C C . LYS A 1 99 ? 28.906 1.191 -38.992 1.00 90.44 99 LYS A C 1
ATOM 774 O O . LYS A 1 99 ? 28.574 0.385 -38.125 1.00 90.44 99 LYS A O 1
ATOM 779 N N . THR A 1 100 ? 29.410 2.391 -38.728 1.00 89.00 100 THR A N 1
ATOM 780 C CA . THR A 1 100 ? 29.621 2.904 -37.372 1.00 89.00 100 THR A CA 1
ATOM 781 C C . THR A 1 100 ? 28.287 3.097 -36.659 1.00 89.00 100 THR A C 1
ATOM 783 O O . THR A 1 100 ? 28.115 2.608 -35.545 1.00 89.00 100 THR A O 1
ATOM 786 N N . GLU A 1 101 ? 27.314 3.717 -37.320 1.00 86.25 101 GLU A N 1
ATOM 787 C CA . GLU A 1 101 ? 25.982 3.953 -36.769 1.00 86.25 101 GLU A CA 1
ATOM 788 C C . GLU A 1 101 ? 25.207 2.647 -36.559 1.00 86.25 101 GLU A C 1
ATOM 790 O O . GLU A 1 101 ? 24.621 2.443 -35.498 1.00 86.25 101 GLU A O 1
ATOM 795 N N . LEU A 1 102 ? 25.278 1.699 -37.500 1.00 89.38 102 LEU A N 1
ATOM 796 C CA . LEU A 1 102 ? 24.685 0.370 -37.317 1.00 89.38 102 LEU A CA 1
ATOM 797 C C . LEU A 1 102 ? 25.305 -0.376 -36.130 1.00 89.38 102 LEU A C 1
ATOM 799 O O . LEU A 1 102 ? 24.586 -1.023 -35.370 1.00 89.38 102 LEU A O 1
ATOM 803 N N . ALA A 1 103 ? 26.624 -0.286 -35.941 1.00 90.50 103 ALA A N 1
ATOM 804 C CA . ALA A 1 103 ? 27.292 -0.889 -34.791 1.00 90.50 103 ALA A CA 1
ATOM 805 C C . ALA A 1 103 ? 26.870 -0.227 -33.467 1.00 90.50 103 ALA A C 1
ATOM 807 O O . ALA A 1 103 ? 26.652 -0.926 -32.473 1.00 90.50 103 ALA A O 1
ATOM 808 N N . GLN A 1 104 ? 26.709 1.100 -33.454 1.00 88.94 104 GLN A N 1
ATOM 809 C CA . GLN A 1 104 ? 26.203 1.843 -32.298 1.00 88.94 104 GLN A CA 1
ATOM 810 C C . GLN A 1 104 ? 24.752 1.468 -31.986 1.00 88.94 104 GLN A C 1
ATOM 812 O O . GLN A 1 104 ? 24.448 1.118 -30.848 1.00 88.94 104 GLN A O 1
ATOM 817 N N . ASN A 1 105 ? 23.874 1.465 -32.991 1.00 92.31 105 ASN A N 1
ATOM 818 C CA . ASN A 1 105 ? 22.473 1.083 -32.843 1.00 92.31 105 ASN A CA 1
ATOM 819 C C . ASN A 1 105 ? 22.345 -0.354 -32.323 1.00 92.31 105 ASN A C 1
ATOM 821 O O . ASN A 1 105 ? 21.634 -0.592 -31.350 1.00 92.31 105 ASN A O 1
ATOM 825 N N . LYS A 1 106 ? 23.117 -1.290 -32.891 1.00 91.94 106 LYS A N 1
ATOM 826 C CA . LYS A 1 106 ? 23.177 -2.676 -32.418 1.00 91.94 106 LYS A CA 1
ATOM 827 C C . LYS A 1 106 ? 23.610 -2.759 -30.954 1.00 91.94 106 LYS A C 1
ATOM 829 O O . LYS A 1 106 ? 22.948 -3.430 -30.171 1.00 91.94 106 LYS A O 1
ATOM 834 N N . SER A 1 107 ? 24.678 -2.059 -30.576 1.00 92.69 107 SER A N 1
ATOM 835 C CA . SER A 1 107 ? 25.171 -2.062 -29.192 1.00 92.69 107 SER A CA 1
ATOM 836 C C . SER A 1 107 ? 24.133 -1.487 -28.218 1.00 92.69 107 SER A C 1
ATOM 838 O O . SER A 1 107 ? 23.953 -2.011 -27.120 1.00 92.69 107 SER A O 1
ATOM 840 N N . LEU A 1 108 ? 23.411 -0.436 -28.625 1.00 90.69 108 LEU A N 1
ATOM 841 C CA . LEU A 1 108 ? 22.322 0.149 -27.840 1.00 90.69 108 LEU A CA 1
ATOM 842 C C . LEU A 1 108 ? 21.136 -0.809 -27.706 1.00 90.69 108 LEU A C 1
ATOM 844 O O . LEU A 1 108 ? 20.600 -0.964 -26.611 1.00 90.69 108 LEU A O 1
ATOM 848 N N . ALA A 1 109 ? 20.744 -1.479 -28.790 1.00 88.81 109 ALA A N 1
ATOM 849 C CA . ALA A 1 109 ? 19.681 -2.476 -28.769 1.00 88.81 109 ALA A CA 1
ATOM 850 C C . ALA A 1 109 ? 20.044 -3.658 -27.855 1.00 88.81 109 ALA A C 1
ATOM 852 O O . ALA A 1 109 ? 19.235 -4.059 -27.021 1.00 88.81 109 ALA A O 1
ATOM 853 N N . GLU A 1 110 ? 21.274 -4.166 -27.945 1.00 89.75 110 GLU A N 1
ATOM 854 C CA . GLU A 1 110 ? 21.781 -5.229 -27.070 1.00 89.75 110 GLU A CA 1
ATOM 855 C C . GLU A 1 110 ? 21.798 -4.798 -25.599 1.00 89.75 110 GLU A C 1
ATOM 857 O O . GLU A 1 110 ? 21.360 -5.555 -24.731 1.00 89.75 110 GLU A O 1
ATOM 862 N N . TRP A 1 111 ? 22.233 -3.570 -25.302 1.00 93.06 111 TRP A N 1
ATOM 863 C CA . TRP A 1 111 ? 22.203 -3.036 -23.941 1.00 93.06 111 TRP A CA 1
ATOM 864 C C . TRP A 1 111 ? 20.771 -2.883 -23.410 1.00 93.06 111 TRP A C 1
ATOM 866 O O . TRP A 1 111 ? 20.498 -3.303 -22.284 1.00 93.06 111 TRP A O 1
ATOM 876 N N . ASN A 1 112 ? 19.845 -2.352 -24.216 1.00 91.25 112 ASN A N 1
ATOM 877 C CA . ASN A 1 112 ? 18.431 -2.219 -23.855 1.00 91.25 112 ASN A CA 1
ATOM 878 C C . ASN A 1 112 ? 17.803 -3.585 -23.537 1.00 91.25 112 ASN A C 1
ATOM 880 O O . ASN A 1 112 ? 17.161 -3.739 -22.496 1.00 91.25 112 ASN A O 1
ATOM 884 N N . LEU A 1 113 ? 18.044 -4.591 -24.385 1.00 91.94 113 LEU A N 1
ATOM 885 C CA . LEU A 1 113 ? 17.581 -5.964 -24.161 1.00 91.94 113 LEU A CA 1
ATOM 886 C C . LEU A 1 113 ? 18.209 -6.578 -22.902 1.00 91.94 113 LEU A C 1
ATOM 888 O O . LEU A 1 113 ? 17.531 -7.258 -22.135 1.00 91.94 113 LEU A O 1
ATOM 892 N N . ALA A 1 114 ? 19.483 -6.291 -22.625 1.00 91.56 114 ALA A N 1
ATOM 893 C CA . ALA A 1 114 ? 20.147 -6.758 -21.410 1.00 91.56 114 ALA A CA 1
ATOM 894 C C . ALA A 1 114 ? 19.567 -6.140 -20.121 1.00 91.56 114 ALA A C 1
ATOM 896 O O . ALA A 1 114 ? 19.655 -6.757 -19.057 1.00 91.56 114 ALA A O 1
ATOM 897 N N . GLN A 1 115 ? 18.957 -4.948 -20.186 1.00 92.62 115 GLN A N 1
ATOM 898 C CA . GLN A 1 115 ? 18.283 -4.333 -19.033 1.00 92.62 115 GLN A CA 1
ATOM 899 C C . GLN A 1 115 ? 16.882 -4.901 -18.772 1.00 92.62 115 GLN A C 1
ATOM 901 O O . GLN A 1 115 ? 16.400 -4.846 -17.635 1.00 92.62 115 GLN A O 1
ATOM 906 N N . GLU A 1 116 ? 16.233 -5.473 -19.786 1.00 90.19 116 GLU A N 1
ATOM 907 C CA . GLU A 1 116 ? 14.887 -6.037 -19.687 1.00 90.19 116 GLU A CA 1
ATOM 908 C C . GLU A 1 116 ? 14.690 -7.012 -18.503 1.00 90.19 116 GLU A C 1
ATOM 910 O O . GLU A 1 116 ? 13.752 -6.803 -17.724 1.00 90.19 116 GLU A O 1
ATOM 915 N N . PRO A 1 117 ? 15.557 -8.023 -18.258 1.00 92.44 117 PRO A N 1
ATOM 916 C CA . PRO A 1 117 ? 15.372 -8.950 -17.139 1.00 92.44 117 PRO A CA 1
ATOM 917 C C . PRO A 1 117 ? 15.400 -8.249 -15.777 1.00 92.44 117 PRO A C 1
ATOM 919 O O . PRO A 1 117 ? 14.587 -8.566 -14.906 1.00 92.44 117 PRO A O 1
ATOM 922 N N . ARG A 1 118 ? 16.278 -7.253 -15.593 1.00 92.69 118 ARG A N 1
ATOM 923 C CA . ARG A 1 118 ? 16.360 -6.469 -14.351 1.00 92.69 118 ARG A CA 1
ATOM 924 C C . ARG A 1 118 ? 15.091 -5.649 -14.138 1.00 92.69 118 ARG A C 1
ATOM 926 O O . ARG A 1 118 ? 14.548 -5.633 -13.034 1.00 92.69 118 ARG A O 1
ATOM 933 N N . ILE A 1 119 ? 14.601 -4.989 -15.186 1.00 92.69 119 ILE A N 1
ATOM 934 C CA . ILE A 1 119 ? 13.360 -4.205 -15.133 1.00 92.69 119 ILE A CA 1
ATOM 935 C C . ILE A 1 119 ? 12.172 -5.119 -14.815 1.00 92.69 119 ILE A C 1
ATOM 937 O O . ILE A 1 119 ? 11.360 -4.788 -13.952 1.00 92.69 119 ILE A O 1
ATOM 941 N N . ASN A 1 120 ? 12.085 -6.283 -15.457 1.00 92.69 120 ASN A N 1
ATOM 942 C CA . ASN A 1 120 ? 11.019 -7.254 -15.220 1.00 92.69 120 ASN A CA 1
ATOM 943 C C . ASN A 1 120 ? 11.060 -7.810 -13.790 1.00 92.69 120 ASN A C 1
ATOM 945 O O . ASN A 1 120 ? 10.016 -7.897 -13.138 1.00 92.69 120 ASN A O 1
ATOM 949 N N . GLN A 1 121 ? 12.251 -8.099 -13.259 1.00 94.69 121 GLN A N 1
ATOM 950 C CA . GLN A 1 121 ? 12.426 -8.514 -11.867 1.00 94.69 121 GLN A CA 1
ATOM 951 C C . GLN A 1 121 ? 11.967 -7.426 -10.887 1.00 94.69 121 GLN A C 1
ATOM 953 O O . GLN A 1 121 ? 11.206 -7.719 -9.965 1.00 94.69 121 GLN A O 1
ATOM 958 N N . LEU A 1 122 ? 12.378 -6.171 -11.089 1.00 92.81 122 LEU A N 1
ATOM 959 C CA . LEU A 1 122 ? 11.965 -5.051 -10.237 1.00 92.81 122 LEU A CA 1
ATOM 960 C C . LEU A 1 122 ? 10.451 -4.817 -10.307 1.00 92.81 122 LEU A C 1
ATOM 962 O O . LEU A 1 122 ? 9.805 -4.670 -9.272 1.00 92.81 122 LEU A O 1
ATOM 966 N N . LYS A 1 123 ? 9.857 -4.863 -11.507 1.00 93.12 123 LYS A N 1
ATOM 967 C CA . LYS A 1 123 ? 8.398 -4.789 -11.689 1.00 93.12 123 LYS A CA 1
ATOM 968 C C . LYS A 1 123 ? 7.681 -5.905 -10.924 1.00 93.12 123 LYS A C 1
ATOM 970 O O . LYS A 1 123 ? 6.668 -5.643 -10.278 1.00 93.12 123 LYS A O 1
ATOM 975 N N . ALA A 1 124 ? 8.194 -7.135 -10.971 1.00 93.81 124 ALA A N 1
ATOM 976 C CA . ALA A 1 124 ? 7.631 -8.256 -10.223 1.00 93.81 124 ALA A CA 1
ATOM 977 C C . ALA A 1 124 ? 7.751 -8.047 -8.704 1.00 93.81 124 ALA A C 1
ATOM 979 O O . ALA A 1 124 ? 6.770 -8.237 -7.989 1.00 93.81 124 ALA A O 1
ATOM 980 N N . GLN A 1 125 ? 8.908 -7.587 -8.215 1.00 94.88 125 GLN A N 1
ATOM 981 C CA . GLN A 1 125 ? 9.106 -7.276 -6.797 1.00 94.88 125 GLN A CA 1
ATOM 982 C C . GLN A 1 125 ? 8.134 -6.202 -6.310 1.00 94.88 125 GLN A C 1
ATOM 984 O O . GLN A 1 125 ? 7.488 -6.402 -5.288 1.00 94.88 125 GLN A O 1
ATOM 989 N N . VAL A 1 126 ? 7.972 -5.109 -7.061 1.00 96.12 126 VAL A N 1
ATOM 990 C CA . VAL A 1 126 ? 7.019 -4.040 -6.726 1.00 96.12 126 VAL A CA 1
ATOM 991 C C . VAL A 1 126 ? 5.589 -4.573 -6.663 1.00 96.12 126 VAL A C 1
ATOM 993 O O . VAL A 1 126 ? 4.857 -4.245 -5.734 1.00 96.12 126 VAL A O 1
ATOM 996 N N . LYS A 1 127 ? 5.180 -5.433 -7.606 1.00 93.38 127 LYS A N 1
ATOM 997 C CA . LYS A 1 127 ? 3.849 -6.061 -7.565 1.00 93.38 127 LYS A CA 1
ATOM 998 C C . LYS A 1 127 ? 3.654 -6.899 -6.301 1.00 93.38 127 LYS A C 1
ATOM 1000 O O . LYS A 1 127 ? 2.608 -6.791 -5.667 1.00 93.38 127 LYS A O 1
ATOM 1005 N N . VAL A 1 128 ? 4.652 -7.699 -5.922 1.00 95.62 128 VAL A N 1
ATOM 1006 C CA . VAL A 1 128 ? 4.598 -8.543 -4.718 1.00 95.62 128 VAL A CA 1
ATOM 1007 C C . VAL A 1 128 ? 4.554 -7.692 -3.449 1.00 95.62 128 VAL A C 1
ATOM 1009 O O . VAL A 1 128 ? 3.687 -7.901 -2.605 1.00 95.62 128 VAL A O 1
ATOM 1012 N N . THR A 1 129 ? 5.445 -6.709 -3.304 1.00 94.94 129 THR A N 1
ATOM 1013 C CA . THR A 1 129 ? 5.476 -5.859 -2.105 1.00 94.94 129 THR A CA 1
ATOM 1014 C C . THR A 1 129 ? 4.217 -5.012 -1.978 1.00 94.94 129 THR A C 1
ATOM 1016 O O . THR A 1 129 ? 3.698 -4.867 -0.873 1.00 94.94 129 THR A O 1
ATOM 1019 N N . HIS A 1 130 ? 3.677 -4.515 -3.092 1.00 95.81 130 HIS A N 1
ATOM 1020 C CA . HIS A 1 130 ? 2.408 -3.797 -3.104 1.00 95.81 130 HIS A CA 1
ATOM 1021 C C . HIS A 1 130 ? 1.235 -4.696 -2.695 1.00 95.81 130 HIS A C 1
ATOM 1023 O O . HIS A 1 130 ? 0.436 -4.296 -1.851 1.00 95.81 130 HIS A O 1
ATOM 1029 N N . ALA A 1 131 ? 1.147 -5.917 -3.233 1.00 95.19 131 ALA A N 1
ATOM 1030 C CA . ALA A 1 131 ? 0.112 -6.875 -2.843 1.00 95.19 131 ALA A CA 1
ATOM 1031 C C . ALA A 1 131 ? 0.184 -7.206 -1.342 1.00 95.19 131 ALA A C 1
ATOM 1033 O O . ALA A 1 131 ? -0.833 -7.157 -0.650 1.00 95.19 131 ALA A O 1
ATOM 1034 N N . ASN A 1 132 ? 1.391 -7.437 -0.814 1.00 95.12 132 ASN A N 1
ATOM 1035 C CA . ASN A 1 132 ? 1.602 -7.661 0.616 1.00 95.12 132 ASN A CA 1
ATOM 1036 C C . ASN A 1 132 ? 1.170 -6.442 1.444 1.00 95.12 132 ASN A C 1
ATOM 1038 O O . ASN A 1 132 ? 0.456 -6.586 2.432 1.00 95.12 132 ASN A O 1
ATOM 1042 N N . ALA A 1 133 ? 1.551 -5.229 1.035 1.00 94.12 133 ALA A N 1
ATOM 1043 C CA . ALA A 1 133 ? 1.154 -4.004 1.724 1.00 94.12 133 ALA A CA 1
ATOM 1044 C C . ALA A 1 133 ? -0.373 -3.811 1.735 1.00 94.12 133 ALA A C 1
ATOM 1046 O O . ALA A 1 133 ? -0.934 -3.411 2.754 1.00 94.12 133 ALA A O 1
ATOM 1047 N N . GLN A 1 134 ? -1.060 -4.131 0.633 1.00 94.56 134 GLN A N 1
ATOM 1048 C CA . GLN A 1 134 ? -2.522 -4.104 0.572 1.00 94.56 134 GLN A CA 1
ATOM 1049 C C . GLN A 1 134 ? -3.158 -5.130 1.515 1.00 94.56 134 GLN A C 1
ATOM 1051 O O . GLN A 1 134 ? -4.120 -4.792 2.204 1.00 94.56 134 GLN A O 1
ATOM 1056 N N . GLN A 1 135 ? -2.610 -6.344 1.593 1.00 96.00 135 GLN A N 1
ATOM 1057 C CA . GLN A 1 135 ? -3.081 -7.364 2.529 1.00 96.00 135 GLN A CA 1
ATOM 1058 C C . GLN A 1 135 ? -2.906 -6.913 3.986 1.00 96.00 135 GLN A C 1
ATOM 1060 O O . GLN A 1 135 ? -3.865 -6.956 4.754 1.00 96.00 135 GLN A O 1
ATOM 1065 N N . LEU A 1 136 ? -1.721 -6.409 4.353 1.00 95.38 136 LEU A N 1
ATOM 1066 C CA . LEU A 1 136 ? -1.472 -5.882 5.699 1.00 95.38 136 LEU A CA 1
ATOM 1067 C C . LEU A 1 136 ? -2.409 -4.714 6.025 1.00 95.38 136 LEU A C 1
ATOM 1069 O O . LEU A 1 136 ? -2.923 -4.622 7.137 1.00 95.38 136 LEU A O 1
ATOM 1073 N N . LYS A 1 137 ? -2.667 -3.825 5.060 1.00 94.69 137 LYS A N 1
ATOM 1074 C CA . LYS A 1 137 ? -3.622 -2.728 5.239 1.00 94.69 137 LYS A CA 1
ATOM 1075 C C . LYS A 1 137 ? -5.023 -3.257 5.560 1.00 94.69 137 LYS A C 1
ATOM 1077 O O . LYS A 1 137 ? -5.635 -2.769 6.505 1.00 94.69 137 LYS A O 1
ATOM 1082 N N . GLN A 1 138 ? -5.512 -4.249 4.816 1.00 95.50 138 GLN A N 1
ATOM 1083 C CA . GLN A 1 138 ? -6.820 -4.863 5.071 1.00 95.50 138 GLN A CA 1
ATOM 1084 C C . GLN A 1 138 ? -6.880 -5.530 6.450 1.00 95.50 138 GLN A C 1
ATOM 1086 O O . GLN A 1 138 ? -7.878 -5.394 7.155 1.00 95.50 138 GLN A O 1
ATOM 1091 N N . GLU A 1 139 ? -5.809 -6.211 6.863 1.00 96.44 139 GLU A N 1
ATOM 1092 C CA . GLU A 1 139 ? -5.714 -6.815 8.194 1.00 96.44 139 GLU A CA 1
ATOM 1093 C C . GLU A 1 139 ? -5.780 -5.752 9.297 1.00 96.44 139 GLU A C 1
ATOM 1095 O O . GLU A 1 139 ? -6.575 -5.870 10.230 1.00 96.44 139 GLU A O 1
ATOM 1100 N N . VAL A 1 140 ? -5.012 -4.668 9.162 1.00 95.62 140 VAL A N 1
ATOM 1101 C CA . VAL A 1 140 ? -5.020 -3.544 10.109 1.00 95.62 140 VAL A CA 1
ATOM 1102 C C . VAL A 1 140 ? -6.387 -2.863 10.157 1.00 95.62 140 VAL A C 1
ATOM 1104 O O . VAL A 1 140 ? -6.868 -2.544 11.242 1.00 95.62 140 VAL A O 1
ATOM 1107 N N . GLU A 1 141 ? -7.043 -2.654 9.016 1.00 94.19 141 GLU A N 1
ATOM 1108 C CA . GLU A 1 141 ? -8.405 -2.107 8.960 1.00 94.19 141 GLU A CA 1
ATOM 1109 C C . GLU A 1 141 ? -9.419 -3.043 9.638 1.00 94.19 141 GLU A C 1
ATOM 1111 O O . GLU A 1 141 ? -10.287 -2.579 10.383 1.00 94.19 141 GLU A O 1
ATOM 1116 N N . GLY A 1 142 ? -9.273 -4.358 9.456 1.00 95.06 142 GLY A N 1
ATOM 1117 C CA . GLY A 1 142 ? -10.077 -5.372 10.135 1.00 95.06 142 GLY A CA 1
ATOM 1118 C C . GLY A 1 142 ? -9.886 -5.353 11.653 1.00 95.06 142 GLY A C 1
ATOM 1119 O O . GLY A 1 142 ? -10.868 -5.295 12.398 1.00 95.06 142 GLY A O 1
ATOM 1120 N N . LEU A 1 143 ? -8.636 -5.338 12.119 1.00 94.88 143 LEU A N 1
ATOM 1121 C CA . LEU A 1 143 ? -8.292 -5.236 13.540 1.00 94.88 143 LEU A CA 1
ATOM 1122 C C . LEU A 1 143 ? -8.782 -3.920 14.144 1.00 94.88 143 LEU A C 1
ATOM 1124 O O . LEU A 1 143 ? -9.354 -3.918 15.233 1.00 94.88 143 LEU A O 1
ATOM 1128 N N . LYS A 1 144 ? -8.635 -2.807 13.420 1.00 94.12 144 LYS A N 1
ATOM 1129 C CA . LYS A 1 144 ? -9.162 -1.506 13.832 1.00 94.12 144 LYS A CA 1
ATOM 1130 C C . LYS A 1 144 ? -10.680 -1.542 13.977 1.00 94.12 144 LYS A C 1
ATOM 1132 O O . LYS A 1 144 ? -11.186 -1.083 14.989 1.00 94.12 144 LYS A O 1
ATOM 1137 N N . SER A 1 145 ? -11.407 -2.130 13.028 1.00 91.75 145 SER A N 1
ATOM 1138 C CA . SER A 1 145 ? -12.864 -2.262 13.137 1.00 91.75 145 SER A CA 1
ATOM 1139 C C . SER A 1 145 ? -13.279 -3.096 14.355 1.00 91.75 145 SER A C 1
ATOM 1141 O O . SER A 1 145 ? -14.230 -2.740 15.049 1.00 91.75 145 SER A O 1
ATOM 1143 N N . GLN A 1 146 ? -12.564 -4.186 14.653 1.00 91.50 146 GLN A N 1
ATOM 1144 C CA . GLN A 1 146 ? -12.814 -4.989 15.856 1.00 91.50 146 GLN A CA 1
ATOM 1145 C C . GLN A 1 146 ? -12.522 -4.206 17.142 1.00 91.50 146 GLN A C 1
ATOM 1147 O O . GLN A 1 146 ? -13.297 -4.279 18.102 1.00 91.50 146 GLN A O 1
ATOM 1152 N N . LEU A 1 147 ? -11.436 -3.430 17.152 1.00 90.69 147 LEU A N 1
ATOM 1153 C CA . LEU A 1 147 ? -11.079 -2.562 18.266 1.00 90.69 147 LEU A CA 1
ATOM 1154 C C . LEU A 1 147 ? -12.118 -1.458 18.466 1.00 90.69 147 LEU A C 1
ATOM 1156 O O . LEU A 1 147 ? -12.552 -1.255 19.592 1.00 90.69 147 LEU A O 1
ATOM 1160 N N . ASP A 1 148 ? -12.562 -0.798 17.398 1.00 86.81 148 ASP A N 1
ATOM 1161 C CA . ASP A 1 148 ? -13.568 0.264 17.448 1.00 86.81 148 ASP A CA 1
ATOM 1162 C C . ASP A 1 148 ? -14.912 -0.279 17.963 1.00 86.81 148 ASP A C 1
ATOM 1164 O O . ASP A 1 148 ? -15.544 0.356 18.807 1.00 86.81 148 ASP A O 1
ATOM 1168 N N . LYS A 1 149 ? -15.324 -1.488 17.549 1.00 84.56 149 LYS A N 1
ATOM 1169 C CA . LYS A 1 149 ? -16.517 -2.167 18.096 1.00 84.56 149 LYS A CA 1
ATOM 1170 C C . LYS A 1 149 ? -16.367 -2.435 19.590 1.00 84.56 149 LYS A C 1
ATOM 1172 O O . LYS A 1 149 ? -17.188 -1.990 20.380 1.00 84.56 149 LYS A O 1
ATOM 1177 N N . THR A 1 150 ? -15.267 -3.076 19.983 1.00 81.00 150 THR A N 1
ATOM 1178 C CA . THR A 1 150 ? -14.997 -3.404 21.391 1.00 81.00 150 THR A CA 1
ATOM 1179 C C . THR A 1 150 ? -14.876 -2.145 22.250 1.00 81.00 150 THR A C 1
ATOM 1181 O O . THR A 1 150 ? -15.352 -2.118 23.379 1.00 81.00 150 THR A O 1
ATOM 1184 N N . SER A 1 151 ? -14.259 -1.088 21.722 1.00 82.12 151 SER A N 1
ATOM 1185 C CA . SER A 1 151 ? -14.134 0.212 22.377 1.00 82.12 151 SER A CA 1
ATOM 1186 C C . SER A 1 151 ? -15.475 0.925 22.495 1.00 82.12 151 SER A C 1
ATOM 1188 O O . SER A 1 151 ? -15.653 1.673 23.450 1.00 82.12 151 SER A O 1
ATOM 1190 N N . THR A 1 152 ? -16.393 0.728 21.547 1.00 77.44 152 THR A N 1
ATOM 1191 C CA . THR A 1 152 ? -17.752 1.283 21.600 1.00 77.44 152 THR A CA 1
ATOM 1192 C C . THR A 1 152 ? -18.584 0.538 22.640 1.00 77.44 152 THR A C 1
ATOM 1194 O O . THR A 1 152 ? -19.125 1.166 23.546 1.00 77.44 152 THR A O 1
ATOM 1197 N N . ASP A 1 153 ? -18.599 -0.796 22.583 1.00 70.94 153 ASP A N 1
ATOM 1198 C CA . ASP A 1 153 ? -19.338 -1.657 23.517 1.00 70.94 153 ASP A CA 1
ATOM 1199 C C . ASP A 1 153 ? -18.849 -1.492 24.960 1.00 70.94 153 ASP A C 1
ATOM 1201 O O . ASP A 1 153 ? -19.633 -1.479 25.907 1.00 70.94 153 ASP A O 1
ATOM 1205 N N . ARG A 1 154 ? -17.532 -1.337 25.133 1.00 73.38 154 ARG A N 1
ATOM 1206 C CA . ARG A 1 154 ? -16.892 -1.078 26.429 1.00 73.38 154 ARG A CA 1
ATOM 1207 C C . ARG A 1 154 ? -16.683 0.406 26.690 1.00 73.38 154 ARG A C 1
ATOM 1209 O O . ARG A 1 154 ? -15.938 0.750 27.611 1.00 73.38 154 ARG A O 1
ATOM 1216 N N . SER A 1 155 ? -17.290 1.284 25.890 1.00 81.94 155 SER A N 1
ATOM 1217 C CA . SER A 1 155 ? -17.177 2.709 26.145 1.00 81.94 155 SER A CA 1
ATOM 1218 C C . SER A 1 155 ? -17.798 3.006 27.507 1.00 81.94 155 SER A C 1
ATOM 1220 O O . SER A 1 155 ? -18.813 2.428 27.918 1.00 81.94 155 SER A O 1
ATOM 1222 N N . LEU A 1 156 ? -17.142 3.896 28.243 1.00 79.75 156 LEU A N 1
ATOM 1223 C CA . LEU A 1 156 ? -17.635 4.379 29.526 1.00 79.75 156 LEU A CA 1
ATOM 1224 C C . LEU A 1 156 ? -19.042 4.983 29.361 1.00 79.75 156 LEU A C 1
ATOM 1226 O O . LEU A 1 156 ? -19.897 4.752 30.208 1.00 79.75 156 LEU A O 1
ATOM 1230 N N . GLU A 1 157 ? -19.316 5.647 28.236 1.00 82.38 157 GLU A N 1
ATOM 1231 C CA . GLU A 1 157 ? -20.633 6.206 27.907 1.00 82.38 157 GLU A CA 1
ATOM 1232 C C . GLU A 1 157 ? -21.716 5.117 27.809 1.00 82.38 157 GLU A C 1
ATOM 1234 O O . GLU A 1 157 ? -22.724 5.177 28.513 1.00 82.38 157 GLU A O 1
ATOM 1239 N N . THR A 1 158 ? -21.477 4.062 27.019 1.00 86.56 158 THR A N 1
ATOM 1240 C CA . THR A 1 158 ? -22.392 2.911 26.911 1.00 86.56 158 THR A CA 1
ATOM 1241 C C . THR A 1 158 ? -22.597 2.237 28.265 1.00 86.56 158 THR A C 1
ATOM 1243 O O . THR A 1 158 ? -23.720 1.892 28.629 1.00 86.56 158 THR A O 1
ATOM 1246 N N . THR A 1 159 ? -21.528 2.096 29.053 1.00 86.50 159 THR A N 1
ATOM 1247 C CA . THR A 1 159 ? -21.602 1.524 30.404 1.00 86.50 159 THR A CA 1
ATOM 1248 C C . THR A 1 159 ? -22.456 2.390 31.335 1.00 86.50 159 THR A C 1
ATOM 1250 O O . THR A 1 159 ? -23.265 1.852 32.090 1.00 86.50 159 THR A O 1
ATOM 1253 N N . SER A 1 160 ? -22.321 3.719 31.266 1.00 86.75 160 SER A N 1
ATOM 1254 C CA . SER A 1 160 ? -23.134 4.668 32.036 1.00 86.75 160 SER A CA 1
ATOM 1255 C C . SER A 1 160 ? -24.616 4.552 31.686 1.00 86.75 160 SER A C 1
ATOM 1257 O O . SER A 1 160 ? -25.449 4.391 32.579 1.00 86.75 160 SER A O 1
ATOM 1259 N N . ALA A 1 161 ? -24.935 4.552 30.387 1.00 88.25 161 ALA A N 1
ATOM 1260 C CA . ALA A 1 161 ? -26.302 4.431 29.893 1.00 88.25 161 ALA A CA 1
ATOM 1261 C C . ALA A 1 161 ? -26.955 3.111 30.340 1.00 88.25 161 ALA A C 1
ATOM 1263 O O . ALA A 1 161 ? -28.073 3.117 30.854 1.00 88.25 161 ALA A O 1
ATOM 1264 N N . LEU A 1 162 ? -26.239 1.984 30.227 1.00 90.50 162 LEU A N 1
ATOM 1265 C CA . LEU A 1 162 ? -26.713 0.682 30.713 1.00 90.50 162 LEU A CA 1
ATOM 1266 C C . LEU A 1 162 ? -26.954 0.686 32.228 1.00 90.50 162 LEU A C 1
ATOM 1268 O O . LEU A 1 162 ? -27.963 0.162 32.696 1.00 90.50 162 LEU A O 1
ATOM 1272 N N . LEU A 1 163 ? -26.060 1.306 33.003 1.00 90.81 163 LEU A N 1
ATOM 1273 C CA . LEU A 1 163 ? -26.248 1.472 34.444 1.00 90.81 163 LEU A CA 1
ATOM 1274 C C . LEU A 1 163 ? -27.507 2.280 34.764 1.00 90.81 163 LEU A C 1
ATOM 1276 O O . LEU A 1 163 ? -28.206 1.934 35.711 1.00 90.81 163 LEU A O 1
ATOM 1280 N N . GLN A 1 164 ? -27.815 3.318 33.989 1.00 90.56 164 GLN A N 1
ATOM 1281 C CA . GLN A 1 164 ? -29.004 4.141 34.193 1.00 90.56 164 GLN A CA 1
ATOM 1282 C C . GLN A 1 164 ? -30.303 3.377 33.897 1.00 90.56 164 GLN A C 1
ATOM 1284 O O . GLN A 1 164 ? -31.253 3.484 34.674 1.00 90.56 164 GLN A O 1
ATOM 1289 N N . VAL A 1 165 ? -30.323 2.540 32.855 1.00 93.75 165 VAL A N 1
ATOM 1290 C CA . VAL A 1 165 ? -31.437 1.607 32.590 1.00 93.75 165 VAL A CA 1
ATOM 1291 C C . VAL A 1 165 ? -31.617 0.636 33.762 1.00 93.75 165 VAL A C 1
ATOM 1293 O O . VAL A 1 165 ? -32.723 0.430 34.252 1.00 93.75 165 VAL A O 1
ATOM 1296 N N . GLU A 1 166 ? -30.520 0.086 34.281 1.00 92.88 166 GLU A N 1
ATOM 1297 C CA . GLU A 1 166 ? -30.534 -0.825 35.431 1.00 92.88 166 GLU A CA 1
ATOM 1298 C C . GLU A 1 166 ? -30.900 -0.147 36.765 1.00 92.88 166 GLU A C 1
ATOM 1300 O O . GLU A 1 166 ? -31.301 -0.833 37.710 1.00 92.88 166 GLU A O 1
ATOM 1305 N N . VAL A 1 167 ? -30.749 1.179 36.875 1.00 93.44 167 VAL A N 1
ATOM 1306 C CA . VAL A 1 167 ? -31.292 1.980 37.986 1.00 93.44 167 VAL A CA 1
ATOM 1307 C C . VAL A 1 167 ? -32.805 2.074 37.858 1.00 93.44 167 VAL A C 1
ATOM 1309 O O . VAL A 1 167 ? -33.494 1.732 38.813 1.00 93.44 167 VAL A O 1
ATOM 1312 N N . GLN A 1 168 ? -33.308 2.484 36.688 1.00 93.56 168 GLN A N 1
ATOM 1313 C CA . GLN A 1 168 ? -34.747 2.609 36.429 1.00 93.56 168 GLN A CA 1
ATOM 1314 C C . GLN A 1 168 ? -35.466 1.286 36.680 1.00 93.56 168 GLN A C 1
ATOM 1316 O O . GLN A 1 168 ? -36.426 1.251 37.436 1.00 93.56 168 GLN A O 1
ATOM 1321 N N . LYS A 1 169 ? -34.921 0.181 36.165 1.00 94.38 169 LYS A N 1
ATOM 1322 C CA . LYS A 1 169 ? -35.464 -1.159 36.397 1.00 94.38 169 LYS A CA 1
ATOM 1323 C C . LYS A 1 169 ? -35.516 -1.535 37.883 1.00 94.38 169 LYS A C 1
ATOM 1325 O O . LYS A 1 169 ? -36.495 -2.110 38.342 1.00 94.38 169 LYS A O 1
ATOM 1330 N N . ALA A 1 170 ? -34.473 -1.217 38.653 1.00 92.62 170 ALA A N 1
ATOM 1331 C CA . ALA A 1 170 ? -34.461 -1.497 40.089 1.00 92.62 170 ALA A CA 1
ATOM 1332 C C . ALA A 1 170 ? -35.450 -0.608 40.871 1.00 92.62 170 ALA A C 1
ATOM 1334 O O . ALA A 1 170 ? -35.996 -1.059 41.878 1.00 92.62 170 ALA A O 1
ATOM 1335 N N . ASP A 1 171 ? -35.680 0.630 40.420 1.00 91.81 171 ASP A N 1
ATOM 1336 C CA . ASP A 1 171 ? -36.699 1.523 40.979 1.00 91.81 171 ASP A CA 1
ATOM 1337 C C . ASP A 1 171 ? -38.122 1.057 40.625 1.00 91.81 171 ASP A C 1
ATOM 1339 O O . ASP A 1 171 ? -38.973 1.032 41.510 1.00 91.81 171 ASP A O 1
ATOM 1343 N N . GLU A 1 172 ? -38.363 0.602 39.393 1.00 94.06 172 GLU A N 1
ATOM 1344 C CA . GLU A 1 172 ? -39.632 -0.010 38.968 1.00 94.06 172 GLU A CA 1
ATOM 1345 C C . GLU A 1 172 ? -39.942 -1.280 39.771 1.00 94.06 172 GLU A C 1
ATOM 1347 O O . GLU A 1 172 ? -41.052 -1.445 40.270 1.00 94.06 172 GLU A O 1
ATOM 1352 N N . GLU A 1 173 ? -38.956 -2.161 39.973 1.00 92.56 173 GLU A N 1
ATOM 1353 C CA . GLU A 1 173 ? -39.109 -3.351 40.820 1.00 92.56 173 GLU A CA 1
ATOM 1354 C C . GLU A 1 173 ? -39.409 -2.984 42.287 1.00 92.56 173 GLU A C 1
ATOM 1356 O O . GLU A 1 173 ? -40.134 -3.706 42.971 1.00 92.56 173 GLU A O 1
ATOM 1361 N N . ALA A 1 174 ? -38.872 -1.865 42.788 1.00 92.38 174 ALA A N 1
ATOM 1362 C CA . ALA A 1 174 ? -39.196 -1.366 44.123 1.00 92.38 174 ALA A CA 1
ATOM 1363 C C . ALA A 1 174 ? -40.619 -0.783 44.195 1.00 92.38 174 ALA A C 1
ATOM 1365 O O . ALA A 1 174 ? -41.309 -1.001 45.190 1.00 92.38 174 ALA A O 1
ATOM 1366 N N . GLU A 1 175 ? -41.069 -0.064 43.163 1.00 92.06 175 GLU A N 1
ATOM 1367 C CA . GLU A 1 175 ? -42.453 0.421 43.060 1.00 92.06 175 GLU A CA 1
ATOM 1368 C C . GLU A 1 175 ? -43.455 -0.729 42.954 1.00 92.06 175 GLU A C 1
ATOM 1370 O O . GLU A 1 175 ? -44.510 -0.681 43.580 1.00 92.06 175 GLU A O 1
ATOM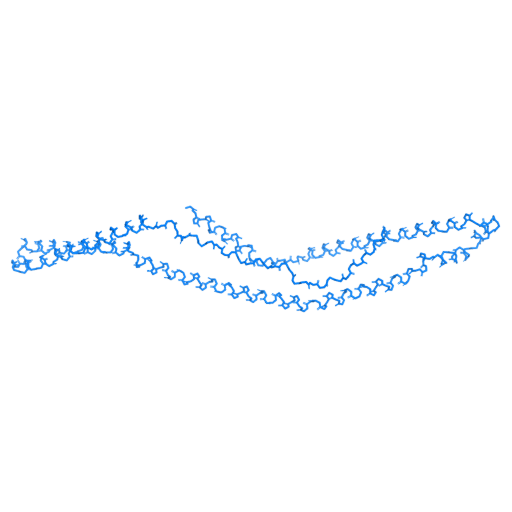 1375 N N . GLU A 1 176 ? -43.113 -1.789 42.228 1.00 93.25 176 GLU A N 1
ATOM 1376 C CA . GLU A 1 176 ? -43.954 -2.979 42.115 1.00 93.25 176 GLU A CA 1
ATOM 1377 C C . GLU A 1 176 ? -44.121 -3.683 43.472 1.00 93.25 176 GLU A C 1
ATOM 1379 O O . GLU A 1 176 ? -45.234 -4.039 43.856 1.00 93.25 176 GLU A O 1
ATOM 1384 N N . LEU A 1 177 ? -43.047 -3.797 44.264 1.00 92.00 177 LEU A N 1
ATOM 1385 C CA . LEU A 1 177 ? -43.138 -4.289 45.646 1.00 92.00 177 LEU A CA 1
ATOM 1386 C C . LEU A 1 177 ? -44.007 -3.388 46.536 1.00 92.00 177 LEU A C 1
ATOM 1388 O O . LEU A 1 177 ? -44.693 -3.895 47.423 1.00 92.00 177 LEU A O 1
ATOM 1392 N N . ALA A 1 178 ? -43.981 -2.069 46.319 1.00 91.38 178 ALA A N 1
ATOM 1393 C CA . ALA A 1 178 ? -44.832 -1.133 47.050 1.00 91.38 178 ALA A CA 1
ATOM 1394 C C . ALA A 1 178 ? -46.313 -1.316 46.695 1.00 91.38 178 ALA A C 1
ATOM 1396 O O . ALA A 1 178 ? -47.132 -1.429 47.604 1.00 91.38 178 ALA A O 1
ATOM 1397 N N . ARG A 1 179 ? -46.648 -1.456 45.406 1.00 91.81 179 ARG A N 1
ATOM 1398 C CA . ARG A 1 179 ? -48.023 -1.741 44.961 1.00 91.81 179 ARG A CA 1
ATOM 1399 C C . ARG A 1 179 ? -48.550 -3.054 45.532 1.00 91.81 179 ARG A C 1
ATOM 1401 O O . ARG A 1 179 ? -49.628 -3.087 46.110 1.00 91.81 179 ARG A O 1
ATOM 1408 N N . GLN A 1 180 ? -47.756 -4.121 45.464 1.00 91.06 180 GLN A N 1
ATOM 1409 C CA . GLN A 1 180 ? -48.141 -5.424 46.018 1.00 91.06 180 GLN A CA 1
ATOM 1410 C C . GLN A 1 180 ? -48.362 -5.386 47.540 1.00 91.06 180 GLN A C 1
ATOM 1412 O O . GLN A 1 180 ? -49.159 -6.160 48.073 1.00 91.06 180 GLN A O 1
ATOM 1417 N N . PHE A 1 181 ? -47.666 -4.501 48.257 1.00 91.94 181 PHE A N 1
ATOM 1418 C CA . PHE A 1 181 ? -47.909 -4.272 49.678 1.00 91.94 181 PHE A CA 1
ATOM 1419 C C . PHE A 1 181 ? -49.196 -3.470 49.929 1.00 91.94 181 PHE A C 1
ATOM 1421 O O . PHE A 1 181 ? -49.966 -3.845 50.812 1.00 91.94 181 PHE A O 1
ATOM 1428 N N . GLU A 1 182 ? -49.463 -2.422 49.142 1.00 89.50 182 GLU A N 1
ATOM 1429 C CA . GLU A 1 182 ? -50.711 -1.640 49.204 1.00 89.50 182 GLU A CA 1
ATOM 1430 C C . GLU A 1 182 ? -51.953 -2.497 48.913 1.00 89.50 182 GLU A C 1
ATOM 1432 O O . GLU A 1 182 ? -52.967 -2.365 49.599 1.00 89.50 182 GLU A O 1
ATOM 1437 N N . ASP A 1 183 ? -51.840 -3.443 47.979 1.00 92.12 183 ASP A N 1
ATOM 1438 C CA . ASP A 1 183 ? -52.888 -4.413 47.638 1.00 92.12 183 ASP A CA 1
ATOM 1439 C C . ASP A 1 183 ? -53.049 -5.534 48.689 1.00 92.12 183 ASP A C 1
ATOM 1441 O O . ASP A 1 183 ? -53.918 -6.400 48.569 1.00 92.12 183 ASP A O 1
ATOM 1445 N N . GLY A 1 184 ? -52.209 -5.550 49.732 1.00 88.75 184 GLY A N 1
ATOM 1446 C CA . GLY A 1 184 ? -52.236 -6.546 50.805 1.00 88.75 184 GLY A CA 1
ATOM 1447 C C . GLY A 1 184 ? -51.701 -7.929 50.412 1.00 88.75 184 GLY A C 1
ATOM 1448 O O . GLY A 1 184 ? -51.855 -8.881 51.178 1.00 88.75 184 GLY A O 1
ATOM 1449 N N . ALA A 1 185 ? -51.061 -8.062 49.245 1.00 85.62 185 ALA A N 1
ATOM 1450 C CA . ALA A 1 185 ? -50.498 -9.320 48.747 1.00 85.62 185 ALA A CA 1
ATOM 1451 C C . ALA A 1 185 ? -49.159 -9.701 49.416 1.00 85.62 185 ALA A C 1
ATOM 1453 O O . ALA A 1 185 ? -48.735 -10.857 49.338 1.00 85.62 185 ALA A O 1
ATOM 1454 N N . LEU A 1 186 ? -48.497 -8.754 50.092 1.00 86.81 186 LEU A N 1
ATOM 1455 C CA . LEU A 1 186 ? -47.220 -8.941 50.790 1.00 86.81 186 LEU A CA 1
ATOM 1456 C C . LEU A 1 186 ? -47.341 -8.664 52.292 1.00 86.81 186 LEU A C 1
ATOM 1458 O O . LEU A 1 186 ? -47.995 -7.717 52.722 1.00 86.81 186 LEU A O 1
ATOM 1462 N N . SER A 1 187 ? -46.636 -9.453 53.110 1.00 90.00 187 SER A N 1
ATOM 1463 C CA . SER A 1 187 ? -46.484 -9.149 54.535 1.00 90.00 187 SER A CA 1
ATOM 1464 C C . SER A 1 187 ? -45.473 -8.019 54.752 1.00 90.00 187 SER A C 1
ATOM 1466 O O . SER A 1 187 ? -44.518 -7.862 53.987 1.00 90.00 187 SER A O 1
ATOM 1468 N N . ALA A 1 188 ? -45.652 -7.252 55.831 1.00 89.25 188 ALA A N 1
ATOM 1469 C CA . ALA A 1 188 ? -44.806 -6.095 56.133 1.00 89.25 188 ALA A CA 1
ATOM 1470 C C . ALA A 1 188 ? -43.308 -6.444 56.219 1.00 89.25 188 ALA A C 1
ATOM 1472 O O . ALA A 1 188 ? -42.472 -5.692 55.731 1.00 89.25 188 ALA A O 1
ATOM 1473 N N . ASP A 1 189 ? -42.964 -7.601 56.788 1.00 89.38 189 ASP A N 1
ATOM 1474 C CA . ASP A 1 189 ? -41.568 -8.017 56.976 1.00 89.38 189 ASP A CA 1
ATOM 1475 C C . ASP A 1 189 ? -40.882 -8.366 55.636 1.00 89.38 189 ASP A C 1
ATOM 1477 O O . ASP A 1 189 ? -39.728 -8.011 55.383 1.00 89.38 189 ASP A O 1
ATOM 1481 N N . VAL A 1 190 ? -41.629 -8.990 54.713 1.00 89.25 190 VAL A N 1
ATOM 1482 C CA . VAL A 1 190 ? -41.151 -9.307 53.356 1.00 89.25 190 VAL A CA 1
ATOM 1483 C C . VAL A 1 190 ? -41.027 -8.036 52.513 1.00 89.25 190 VAL A C 1
ATOM 1485 O O . VAL A 1 190 ? -40.017 -7.858 51.828 1.00 89.25 190 VAL A O 1
ATOM 1488 N N . PHE A 1 191 ? -42.006 -7.132 52.609 1.00 91.62 191 PHE A N 1
ATOM 1489 C CA . PHE A 1 191 ? -41.973 -5.834 51.937 1.00 91.62 191 PHE A CA 1
ATOM 1490 C C . PHE A 1 191 ? -40.767 -5.001 52.380 1.00 91.62 191 PHE A C 1
ATOM 1492 O O . PHE A 1 191 ? -39.971 -4.593 51.537 1.00 91.62 191 PHE A O 1
ATOM 1499 N N . ILE A 1 192 ? -40.581 -4.796 53.690 1.00 92.06 192 ILE A N 1
ATOM 1500 C CA . ILE A 1 192 ? -39.488 -3.970 54.226 1.00 92.06 192 ILE A CA 1
ATOM 1501 C C . ILE A 1 192 ? -38.137 -4.497 53.742 1.00 92.06 192 ILE A C 1
ATOM 1503 O O . ILE A 1 192 ? -37.305 -3.725 53.263 1.00 92.06 192 ILE A O 1
ATOM 1507 N N . LYS A 1 193 ? -37.919 -5.814 53.817 1.00 92.69 193 LYS A N 1
ATOM 1508 C CA . LYS A 1 193 ? -36.657 -6.424 53.392 1.00 92.69 193 LYS A CA 1
ATOM 1509 C C . LYS A 1 193 ? -36.419 -6.263 51.886 1.00 92.69 193 LYS A C 1
ATOM 1511 O O . LYS A 1 193 ? -35.348 -5.801 51.496 1.00 92.69 193 LYS A O 1
ATOM 1516 N N . GLY A 1 194 ? -37.407 -6.605 51.054 1.00 90.12 194 GLY A N 1
ATOM 1517 C CA . GLY A 1 194 ? -37.285 -6.545 49.593 1.00 90.12 194 GLY A CA 1
ATOM 1518 C C . GLY A 1 194 ? -37.178 -5.117 49.054 1.00 90.12 194 GLY A C 1
ATOM 1519 O O . GLY A 1 194 ? -36.320 -4.827 48.221 1.00 90.12 194 GLY A O 1
ATOM 1520 N N . PHE A 1 195 ? -37.991 -4.199 49.575 1.00 92.62 195 PHE A N 1
ATOM 1521 C CA . PHE A 1 195 ? -38.001 -2.798 49.163 1.00 92.62 195 PHE A CA 1
ATOM 1522 C C . PHE A 1 195 ? -36.686 -2.095 49.511 1.00 92.62 195 PHE A C 1
ATOM 1524 O O . PHE A 1 195 ? -36.098 -1.425 48.659 1.00 92.62 195 PHE A O 1
ATOM 1531 N N . LEU A 1 196 ? -36.174 -2.287 50.734 1.00 92.31 196 LEU A N 1
ATOM 1532 C CA . LEU A 1 196 ? -34.884 -1.721 51.136 1.00 92.31 196 LEU A CA 1
ATOM 1533 C C . LEU A 1 196 ? -33.732 -2.285 50.302 1.00 92.31 196 LEU A C 1
ATOM 1535 O O . LEU A 1 196 ? -32.824 -1.537 49.939 1.00 92.31 196 LEU A O 1
ATOM 1539 N N . GLU A 1 197 ? -33.763 -3.576 49.971 1.00 94.12 197 GLU A N 1
ATOM 1540 C CA . GLU A 1 197 ? -32.755 -4.196 49.113 1.00 94.12 197 GLU A CA 1
ATOM 1541 C C . GLU A 1 197 ? -32.761 -3.585 47.703 1.00 94.12 197 GLU A C 1
ATOM 1543 O O . GLU A 1 197 ? -31.707 -3.157 47.217 1.00 94.12 197 GLU A O 1
ATOM 1548 N N . LYS A 1 198 ? -33.938 -3.455 47.074 1.00 92.38 198 LYS A N 1
ATOM 1549 C CA . LYS A 1 198 ? -34.084 -2.864 45.733 1.00 92.38 198 LYS A CA 1
ATOM 1550 C C . LYS A 1 198 ? -33.738 -1.377 45.708 1.00 92.38 198 LYS A C 1
ATOM 1552 O O . LYS A 1 198 ? -32.945 -0.964 44.863 1.00 92.38 198 LYS A O 1
ATOM 1557 N N . LYS A 1 199 ? -34.202 -0.586 46.683 1.00 92.12 199 LYS A N 1
ATOM 1558 C CA . LYS A 1 199 ? -33.827 0.834 46.805 1.00 92.12 199 LYS A CA 1
ATOM 1559 C C . LYS A 1 199 ? -32.334 1.014 47.040 1.00 92.12 199 LYS A C 1
ATOM 1561 O O . LYS A 1 199 ? -31.704 1.848 46.391 1.00 92.12 199 LYS A O 1
ATOM 1566 N N . LYS A 1 200 ? -31.721 0.210 47.915 1.00 94.81 200 LYS A N 1
ATOM 1567 C CA . LYS A 1 200 ? -30.268 0.249 48.134 1.00 94.81 200 LYS A CA 1
ATOM 1568 C C . LYS A 1 200 ? -29.505 -0.080 46.851 1.00 94.81 200 LYS A C 1
ATOM 1570 O O . LYS A 1 200 ? -28.509 0.584 46.552 1.00 94.81 200 LYS A O 1
ATOM 1575 N N . LEU A 1 201 ? -29.964 -1.072 46.086 1.00 93.00 201 LEU A N 1
ATOM 1576 C CA . LEU A 1 201 ? -29.378 -1.440 44.799 1.00 93.00 201 LEU A CA 1
ATOM 1577 C C . LEU A 1 201 ? -29.502 -0.303 43.772 1.00 93.00 201 LEU A C 1
ATOM 1579 O O . LEU A 1 201 ? -28.487 0.074 43.181 1.00 93.00 201 LEU A O 1
ATOM 1583 N N . ALA A 1 202 ? -30.693 0.283 43.616 1.00 92.75 202 ALA A N 1
ATOM 1584 C CA . ALA A 1 202 ? -30.952 1.416 42.726 1.00 92.75 202 ALA A CA 1
ATOM 1585 C C . ALA A 1 202 ? -30.073 2.628 43.080 1.00 92.75 202 ALA A C 1
ATOM 1587 O O . ALA A 1 202 ? -29.332 3.127 42.233 1.00 92.75 202 ALA A O 1
ATOM 1588 N N . HIS A 1 203 ? -30.039 3.039 44.353 1.00 94.62 203 HIS A N 1
ATOM 1589 C CA . HIS A 1 203 ? -29.201 4.152 44.811 1.00 94.62 203 HIS A CA 1
ATOM 1590 C C . HIS A 1 203 ? -27.705 3.887 44.614 1.00 94.62 203 HIS A C 1
ATOM 1592 O O . HIS A 1 203 ? -26.975 4.767 44.159 1.00 94.62 203 HIS A O 1
ATOM 1598 N N . THR A 1 204 ? -27.236 2.667 44.892 1.00 93.19 204 THR A N 1
ATOM 1599 C CA . THR A 1 204 ? -25.827 2.301 44.674 1.00 93.19 204 THR A CA 1
ATOM 1600 C C . THR A 1 204 ? -25.459 2.372 43.192 1.00 93.19 204 THR A C 1
ATOM 1602 O O . THR A 1 204 ? -24.394 2.884 42.845 1.00 93.19 204 THR A O 1
ATOM 1605 N N . ARG A 1 205 ? -26.326 1.871 42.303 1.00 93.75 205 ARG A N 1
ATOM 1606 C CA . ARG A 1 205 ? -26.129 1.940 40.847 1.00 93.75 205 ARG A CA 1
ATOM 1607 C C . ARG A 1 205 ? -26.166 3.388 40.346 1.00 93.75 205 ARG A C 1
ATOM 1609 O O . ARG A 1 205 ? -25.298 3.764 39.565 1.00 93.75 205 ARG A O 1
ATOM 1616 N N . LYS A 1 206 ? -27.073 4.218 40.870 1.00 92.25 206 LYS A N 1
ATOM 1617 C CA . LYS A 1 206 ? -27.181 5.647 40.541 1.00 92.25 206 LYS A CA 1
ATOM 1618 C C . LYS A 1 206 ? -25.909 6.413 40.894 1.00 92.25 206 LYS A C 1
ATOM 1620 O O . LYS A 1 206 ? -25.335 7.063 40.030 1.00 92.25 206 LYS A O 1
ATOM 1625 N N . ILE A 1 207 ? -25.399 6.247 42.116 1.00 93.56 207 ILE A N 1
ATOM 1626 C CA . ILE A 1 207 ? -24.148 6.890 42.552 1.00 93.56 207 ILE A CA 1
ATOM 1627 C C . ILE A 1 207 ? -22.970 6.448 41.672 1.00 93.56 207 ILE A C 1
ATOM 1629 O O . ILE A 1 207 ? -22.121 7.261 41.310 1.00 93.56 207 ILE A O 1
ATOM 1633 N N . LYS A 1 208 ? -22.906 5.160 41.306 1.00 92.31 208 LYS A N 1
ATOM 1634 C CA . LYS A 1 208 ? -21.865 4.645 40.403 1.00 92.31 208 LYS A CA 1
ATOM 1635 C C . LYS A 1 208 ? -21.971 5.246 39.000 1.00 92.31 208 LYS A C 1
ATOM 1637 O O . LYS A 1 208 ? -20.940 5.612 38.447 1.00 92.31 208 LYS A O 1
ATOM 1642 N N . SER A 1 209 ? -23.181 5.380 38.455 1.00 90.12 209 SER A N 1
ATOM 1643 C CA . SER A 1 209 ? -23.429 6.035 37.164 1.00 90.12 209 SER A CA 1
ATOM 1644 C C . SER A 1 209 ? -23.011 7.508 37.184 1.00 90.12 209 SER A C 1
ATOM 1646 O O . SER A 1 209 ? -22.242 7.931 36.328 1.00 90.12 209 SER A O 1
ATOM 1648 N N . GLU A 1 210 ? -23.408 8.265 38.210 1.00 88.31 210 GLU A N 1
ATOM 1649 C CA . GLU A 1 210 ? -23.043 9.681 38.366 1.00 88.31 210 GLU A CA 1
ATOM 1650 C C . GLU A 1 210 ? -21.525 9.868 38.511 1.00 88.31 210 GLU A C 1
ATOM 1652 O O . GLU A 1 210 ? -20.933 10.759 37.905 1.00 88.31 210 GLU A O 1
ATOM 1657 N N . LYS A 1 211 ? -20.855 8.999 39.280 1.00 90.56 211 LYS A N 1
ATOM 1658 C CA . LYS A 1 211 ? -19.388 9.015 39.395 1.00 90.56 211 LYS A CA 1
ATOM 1659 C C . LYS A 1 211 ? -18.701 8.715 38.066 1.00 90.56 211 LYS A C 1
ATOM 1661 O O . LYS A 1 211 ? -17.695 9.348 37.760 1.00 90.56 211 LYS A O 1
ATOM 1666 N N . LEU A 1 212 ? -19.234 7.774 37.295 1.00 86.75 212 LEU A N 1
ATOM 1667 C CA . LEU A 1 212 ? -18.700 7.405 35.990 1.00 86.75 212 LEU A CA 1
ATOM 1668 C C . LEU A 1 212 ? -18.906 8.527 34.956 1.00 86.75 212 LEU A C 1
ATOM 1670 O O . LEU A 1 212 ? -17.980 8.830 34.209 1.00 86.75 212 LEU A O 1
ATOM 1674 N N . ALA A 1 213 ? -20.056 9.205 34.982 1.00 84.31 213 ALA A N 1
ATOM 1675 C CA . ALA A 1 213 ? -20.328 10.387 34.164 1.00 84.31 213 ALA A CA 1
ATOM 1676 C C . ALA A 1 213 ? -19.390 11.562 34.499 1.00 84.31 213 ALA A C 1
ATOM 1678 O O . ALA A 1 213 ? -18.838 12.188 33.598 1.00 84.31 213 ALA A O 1
ATOM 1679 N N . ASN A 1 214 ? -19.126 11.813 35.785 1.00 84.94 214 ASN A N 1
ATOM 1680 C CA . ASN A 1 214 ? -18.166 12.843 36.197 1.00 84.94 214 ASN A CA 1
ATOM 1681 C C . ASN A 1 214 ? -16.738 12.525 35.717 1.00 84.94 214 ASN A C 1
ATOM 1683 O O . ASN A 1 214 ? -16.046 13.409 35.228 1.00 84.94 214 ASN A O 1
ATOM 1687 N N . LEU A 1 215 ? -16.311 11.258 35.788 1.00 84.88 215 LEU A N 1
ATOM 1688 C CA . LEU A 1 215 ? -15.006 10.830 35.266 1.00 84.88 215 LEU A CA 1
ATOM 1689 C C . LEU A 1 215 ? -14.888 11.030 33.748 1.00 84.88 215 LEU A C 1
ATOM 1691 O O . LEU A 1 215 ? -13.831 11.432 33.270 1.00 84.88 215 LEU A O 1
ATOM 1695 N N . LEU A 1 216 ? -15.956 10.757 32.993 1.00 80.12 216 LEU A N 1
ATOM 1696 C CA . LEU A 1 216 ? -16.022 11.019 31.551 1.00 80.12 216 LEU A CA 1
ATOM 1697 C C . LEU A 1 216 ? -15.894 12.509 31.232 1.00 80.12 216 LEU A C 1
ATOM 1699 O O . LEU A 1 216 ? -15.156 12.894 30.325 1.00 80.12 216 LEU A O 1
ATOM 1703 N N . GLN A 1 217 ? -16.592 13.338 32.002 1.00 79.19 217 GLN A N 1
ATOM 1704 C CA . GLN A 1 217 ? -16.545 14.783 31.870 1.00 79.19 217 GLN A CA 1
ATOM 1705 C C . GLN A 1 217 ? -15.131 15.310 32.163 1.00 79.19 217 GLN A C 1
ATOM 1707 O O . GLN A 1 217 ? -14.563 16.030 31.343 1.00 79.19 217 GLN A O 1
ATOM 1712 N N . ASP A 1 218 ? -14.507 14.860 33.252 1.00 78.50 218 ASP A N 1
ATOM 1713 C CA . ASP A 1 218 ? -13.124 15.206 33.594 1.00 78.50 218 ASP A CA 1
ATOM 1714 C C . ASP A 1 218 ? -12.116 14.722 32.537 1.00 78.50 218 ASP A C 1
ATOM 1716 O O . ASP A 1 218 ? -11.161 15.433 32.235 1.00 78.50 218 ASP A O 1
ATOM 1720 N N . GLN A 1 219 ? -12.322 13.551 31.920 1.00 70.88 219 GLN A N 1
ATOM 1721 C CA . GLN A 1 219 ? -11.470 13.072 30.822 1.00 70.88 219 GLN A CA 1
ATOM 1722 C C . GLN A 1 219 ? -11.544 13.979 29.589 1.00 70.88 219 GLN A C 1
ATOM 1724 O O . GLN A 1 219 ? -10.508 14.258 28.990 1.00 70.88 219 GLN A O 1
ATOM 1729 N N . LEU A 1 220 ? -12.735 14.466 29.229 1.00 63.41 220 LEU A N 1
ATOM 1730 C CA . LEU A 1 220 ? -12.921 15.408 28.119 1.00 63.41 220 LEU A CA 1
ATOM 1731 C C . LEU A 1 220 ? -12.270 16.769 28.405 1.00 63.41 220 LEU A C 1
ATOM 1733 O O . LEU A 1 220 ? -11.680 17.371 27.507 1.00 63.41 220 LEU A O 1
ATOM 1737 N N . PHE A 1 221 ? -12.344 17.245 29.650 1.00 62.66 221 PHE A N 1
ATOM 1738 C CA . PHE A 1 221 ? -11.751 18.522 30.058 1.00 62.66 221 PHE A CA 1
ATOM 1739 C C . PHE A 1 221 ? -10.241 18.448 30.323 1.00 62.66 221 PHE A C 1
ATOM 1741 O O . PHE A 1 221 ? -9.557 19.462 30.193 1.00 62.66 221 PHE A O 1
ATOM 1748 N N . ASN A 1 222 ? -9.708 17.269 30.655 1.00 54.69 222 ASN A N 1
ATOM 1749 C CA . ASN A 1 222 ? -8.302 17.070 31.008 1.00 54.69 222 ASN A CA 1
ATOM 1750 C C . ASN A 1 222 ? -7.491 16.319 29.939 1.00 54.69 222 ASN A C 1
ATOM 1752 O O . ASN A 1 222 ? -6.334 15.984 30.186 1.00 54.69 222 ASN A O 1
ATOM 1756 N N . THR A 1 223 ? -8.043 16.059 28.748 1.00 48.31 223 THR A N 1
ATOM 1757 C CA . THR A 1 223 ? -7.221 15.666 27.596 1.00 48.31 223 THR A CA 1
ATOM 1758 C C . THR A 1 223 ? -6.301 16.829 27.218 1.00 48.31 223 THR A C 1
ATOM 1760 O O . THR A 1 223 ? -6.796 17.840 26.711 1.00 48.31 223 THR A O 1
ATOM 1763 N N . PRO A 1 224 ? -4.968 16.734 27.403 1.00 42.16 224 PRO A N 1
ATOM 1764 C CA . PRO A 1 224 ? -4.081 17.665 26.734 1.00 42.16 224 PRO A CA 1
ATOM 1765 C C . PRO A 1 224 ? -4.321 17.511 25.229 1.00 42.16 224 PRO A C 1
ATOM 1767 O O . PRO A 1 224 ? -4.358 16.396 24.706 1.00 42.16 224 PRO A O 1
ATOM 1770 N N . MET A 1 225 ? -4.506 18.634 24.539 1.00 44.41 225 MET A N 1
ATOM 1771 C CA . MET A 1 225 ? -4.380 18.750 23.086 1.00 44.41 225 MET A CA 1
ATOM 1772 C C . MET A 1 225 ? -3.019 18.173 22.666 1.00 44.41 225 MET A C 1
ATOM 1774 O O . MET A 1 225 ? -2.016 18.875 22.619 1.00 44.41 225 MET A O 1
ATOM 1778 N N . GLY A 1 226 ? -2.949 16.864 22.449 1.00 45.72 226 GLY A N 1
ATOM 1779 C CA . GLY A 1 226 ? -1.691 16.160 22.266 1.00 45.72 226 GLY A CA 1
ATOM 1780 C C . GLY A 1 226 ? -1.948 14.707 21.912 1.00 45.72 226 GLY A C 1
ATOM 1781 O O . GLY A 1 226 ? -2.062 13.861 22.789 1.00 45.72 226 GLY A O 1
ATOM 1782 N N . GLY A 1 227 ? -2.032 14.417 20.613 1.00 43.84 227 GLY A N 1
ATOM 1783 C CA . GLY A 1 227 ? -1.914 13.040 20.129 1.00 43.84 227 GLY A CA 1
ATOM 1784 C C . GLY A 1 227 ? -3.147 12.437 19.465 1.00 43.84 227 GLY A C 1
ATOM 1785 O O . GLY A 1 227 ? -3.436 11.269 19.678 1.00 43.84 227 GLY A O 1
ATOM 1786 N N . ARG A 1 228 ? -3.846 13.172 18.595 1.00 42.28 228 ARG A N 1
ATOM 1787 C CA . ARG A 1 228 ? -4.609 12.560 17.487 1.00 42.28 228 ARG A CA 1
ATOM 1788 C C . ARG A 1 228 ? -4.380 13.306 16.172 1.00 42.28 228 ARG A C 1
ATOM 1790 O O . ARG A 1 228 ? -5.297 13.557 15.409 1.00 42.28 228 ARG A O 1
ATOM 1797 N N . SER A 1 229 ? -3.117 13.594 15.890 1.00 39.31 229 SER A N 1
ATOM 1798 C CA . SER A 1 229 ? -2.638 13.591 14.514 1.00 39.31 229 SER A CA 1
ATOM 1799 C C . SER A 1 229 ? -1.705 12.402 14.421 1.00 39.31 229 SER A C 1
ATOM 1801 O O . SER A 1 229 ? -0.542 12.492 14.802 1.00 39.31 229 SER A O 1
ATOM 1803 N N . THR A 1 230 ? -2.200 11.270 13.923 1.00 43.19 230 THR A N 1
ATOM 1804 C CA . THR A 1 230 ? -1.321 10.411 13.134 1.00 43.19 230 THR A CA 1
ATOM 1805 C C . THR A 1 230 ? -0.943 11.262 11.930 1.00 43.19 230 THR A C 1
ATOM 1807 O O . THR A 1 230 ? -1.637 11.251 10.912 1.00 43.19 230 THR A O 1
ATOM 1810 N N . SER A 1 231 ? 0.091 12.093 12.086 1.00 37.69 231 SER A N 1
ATOM 1811 C CA . SER A 1 231 ? 0.843 12.588 10.951 1.00 37.69 231 SER A CA 1
ATOM 1812 C C . SER A 1 231 ? 1.172 11.337 10.164 1.00 37.69 231 SER A C 1
ATOM 1814 O O . SER A 1 231 ? 1.803 10.408 10.669 1.00 37.69 231 SER A O 1
ATOM 1816 N N . MET A 1 232 ? 0.593 11.257 8.972 1.00 41.34 232 MET A N 1
ATOM 1817 C CA . MET A 1 232 ? 0.947 10.230 8.023 1.00 41.34 232 MET A CA 1
ATOM 1818 C C . MET A 1 232 ? 2.459 10.335 7.893 1.00 41.34 232 MET A C 1
ATOM 1820 O O . MET A 1 232 ? 2.964 11.333 7.381 1.00 41.34 232 MET A O 1
ATOM 1824 N N . VAL A 1 233 ? 3.182 9.365 8.453 1.00 42.12 233 VAL A N 1
ATOM 1825 C CA . VAL A 1 233 ? 4.577 9.159 8.103 1.00 42.12 233 VAL A CA 1
ATOM 1826 C C . VAL A 1 233 ? 4.501 8.886 6.615 1.00 42.12 233 VAL A C 1
ATOM 1828 O O . VAL A 1 233 ? 4.051 7.816 6.202 1.00 42.12 233 VAL A O 1
ATOM 1831 N N . GLN A 1 234 ? 4.781 9.917 5.814 1.00 40.97 234 GLN A N 1
ATOM 1832 C CA . GLN A 1 234 ? 4.863 9.744 4.380 1.00 40.97 234 GLN A CA 1
ATOM 1833 C C . GLN A 1 234 ? 5.866 8.612 4.166 1.00 40.97 234 GLN A C 1
ATOM 1835 O O . GLN A 1 234 ? 6.947 8.655 4.768 1.00 40.97 234 GLN A O 1
ATOM 1840 N N . PRO A 1 235 ? 5.512 7.575 3.389 1.00 46.06 235 PRO A N 1
ATOM 1841 C CA . PRO A 1 235 ? 6.499 6.587 3.008 1.00 46.06 235 PRO A CA 1
ATOM 1842 C C . PRO A 1 235 ? 7.668 7.363 2.393 1.00 46.06 235 PRO A C 1
ATOM 1844 O O . PRO A 1 235 ? 7.417 8.293 1.618 1.00 46.06 235 PRO A O 1
ATOM 1847 N N . PRO A 1 236 ? 8.921 7.068 2.780 1.00 44.03 236 PRO A N 1
ATOM 1848 C CA . PRO A 1 236 ? 10.064 7.757 2.214 1.00 44.03 236 PRO A CA 1
ATOM 1849 C C . PRO A 1 236 ? 9.944 7.635 0.699 1.00 44.03 236 PRO A C 1
ATOM 1851 O O . PRO A 1 236 ? 9.849 6.523 0.172 1.00 44.03 236 PRO A O 1
ATOM 1854 N N . TYR A 1 237 ? 9.856 8.778 0.014 1.00 41.75 237 TYR A N 1
ATOM 1855 C CA . TYR A 1 237 ? 9.905 8.802 -1.440 1.00 41.75 237 TYR A CA 1
ATOM 1856 C C . TYR A 1 237 ? 11.115 7.964 -1.853 1.00 41.75 237 TYR A C 1
ATOM 1858 O O . TYR A 1 237 ? 12.186 8.147 -1.260 1.00 41.75 237 TYR A O 1
ATOM 1866 N N . PRO A 1 238 ? 10.969 7.029 -2.805 1.00 43.84 238 PRO A N 1
ATOM 1867 C CA . PRO A 1 238 ? 12.112 6.297 -3.306 1.00 43.84 238 PRO A CA 1
ATOM 1868 C C . PRO A 1 238 ? 13.098 7.340 -3.820 1.00 43.84 238 PRO A C 1
ATOM 1870 O O . PRO A 1 238 ? 12.802 8.093 -4.748 1.00 43.84 238 PRO A O 1
ATOM 1873 N N . THR A 1 239 ? 14.240 7.427 -3.141 1.00 49.19 239 THR A N 1
ATOM 1874 C CA . THR A 1 239 ? 15.399 8.181 -3.597 1.00 49.19 239 THR A CA 1
ATOM 1875 C C . THR A 1 239 ? 15.602 7.846 -5.061 1.00 49.19 239 THR A C 1
ATOM 1877 O O . THR A 1 239 ? 15.628 6.664 -5.417 1.00 49.19 239 THR A O 1
ATOM 1880 N N . ALA A 1 240 ? 15.652 8.899 -5.878 1.00 48.28 240 ALA A N 1
ATOM 1881 C CA . ALA A 1 240 ? 15.833 8.840 -7.315 1.00 48.28 240 ALA A CA 1
ATOM 1882 C C . ALA A 1 240 ? 16.805 7.713 -7.683 1.00 48.28 240 ALA A C 1
ATOM 1884 O O . ALA A 1 240 ? 17.906 7.663 -7.149 1.00 48.28 240 ALA A O 1
ATOM 1885 N N . TYR A 1 241 ? 16.301 6.804 -8.520 1.00 46.03 241 TYR A N 1
ATOM 1886 C CA . TYR A 1 241 ? 16.985 5.802 -9.331 1.00 46.03 241 TYR A CA 1
ATOM 1887 C C . TYR A 1 241 ? 18.395 5.384 -8.870 1.00 46.03 241 TYR A C 1
ATOM 1889 O O . TYR A 1 241 ? 19.314 6.198 -8.932 1.00 46.03 241 TYR A O 1
ATOM 1897 N N . PRO A 1 242 ? 18.630 4.103 -8.509 1.00 48.22 242 PRO A N 1
ATOM 1898 C CA . PRO A 1 242 ? 19.997 3.612 -8.396 1.00 48.22 242 PRO A CA 1
ATOM 1899 C C . PRO A 1 242 ? 20.707 3.865 -9.724 1.00 48.22 242 PRO A C 1
ATOM 1901 O O . PRO A 1 242 ? 20.202 3.435 -10.761 1.00 48.22 242 PRO A O 1
ATOM 1904 N N . ASP A 1 243 ? 21.828 4.581 -9.636 1.00 53.47 243 ASP A N 1
ATOM 1905 C CA . ASP A 1 243 ? 22.734 4.996 -10.704 1.00 53.47 243 ASP A CA 1
ATOM 1906 C C . ASP A 1 243 ? 22.799 3.923 -11.801 1.00 53.47 243 ASP A C 1
ATOM 1908 O O . ASP A 1 243 ? 23.461 2.887 -11.678 1.00 53.47 243 ASP A O 1
ATOM 1912 N N . ILE A 1 244 ? 21.977 4.108 -12.835 1.00 48.69 244 ILE A N 1
ATOM 1913 C CA . ILE A 1 244 ? 22.069 3.317 -14.052 1.00 48.69 244 ILE A CA 1
ATOM 1914 C C . ILE A 1 244 ? 23.289 3.912 -14.740 1.00 48.69 244 ILE A C 1
ATOM 1916 O O . ILE A 1 244 ? 23.244 5.113 -15.018 1.00 48.69 244 ILE A O 1
ATOM 1920 N N . PRO A 1 245 ? 24.354 3.134 -15.013 1.00 45.50 245 PRO A N 1
ATOM 1921 C CA . PRO A 1 245 ? 25.485 3.634 -15.774 1.00 45.50 245 PRO A CA 1
ATOM 1922 C C . PRO A 1 245 ? 24.928 4.199 -17.073 1.00 45.50 245 PRO A C 1
ATOM 1924 O O . PRO A 1 245 ? 24.433 3.445 -17.916 1.00 45.50 245 PRO A O 1
ATOM 1927 N N . GLN A 1 246 ? 24.906 5.526 -17.188 1.00 46.97 246 GLN A N 1
ATOM 1928 C CA . GLN A 1 246 ? 24.439 6.149 -18.408 1.00 46.97 246 GLN A CA 1
ATOM 1929 C C . GLN A 1 246 ? 25.403 5.700 -19.506 1.00 46.97 246 GLN A C 1
ATOM 1931 O O . GLN A 1 246 ? 26.621 5.797 -19.307 1.00 46.97 246 GLN A O 1
ATOM 1936 N N . PRO A 1 247 ? 24.912 5.175 -20.643 1.00 43.78 247 PRO A N 1
ATOM 1937 C CA . PRO A 1 247 ? 25.780 5.007 -21.793 1.00 43.78 247 PRO A CA 1
ATOM 1938 C C . PRO A 1 247 ? 26.385 6.379 -22.065 1.00 43.78 247 PRO A C 1
ATOM 1940 O O . PRO A 1 247 ? 25.656 7.365 -22.117 1.00 43.78 247 PRO A O 1
ATOM 1943 N N . ASN A 1 248 ? 27.715 6.445 -22.122 1.00 49.31 248 ASN A N 1
ATOM 1944 C CA . ASN A 1 248 ? 28.464 7.676 -22.323 1.00 49.31 248 ASN A CA 1
ATOM 1945 C C . ASN A 1 248 ? 27.893 8.422 -23.537 1.00 49.31 248 ASN A C 1
ATOM 1947 O O . ASN A 1 248 ? 28.196 8.093 -24.683 1.00 49.31 248 ASN A O 1
ATOM 1951 N N . VAL A 1 249 ? 27.055 9.423 -23.263 1.00 48.41 249 VAL A N 1
ATOM 1952 C CA . VAL A 1 249 ? 26.519 10.343 -24.255 1.00 48.41 249 VAL A CA 1
ATOM 1953 C C . VAL A 1 249 ? 27.569 11.426 -24.471 1.00 48.41 249 VAL A C 1
ATOM 1955 O O . VAL A 1 249 ? 27.302 12.611 -24.300 1.00 48.41 249 VAL A O 1
ATOM 1958 N N . ASN A 1 250 ? 28.773 11.043 -24.898 1.00 42.94 250 ASN A N 1
ATOM 1959 C CA . ASN A 1 250 ? 29.627 11.946 -25.659 1.00 42.94 250 ASN A CA 1
ATOM 1960 C C . ASN A 1 250 ? 28.983 12.107 -27.043 1.00 42.94 250 ASN A C 1
ATOM 1962 O O . ASN A 1 250 ? 29.503 11.683 -28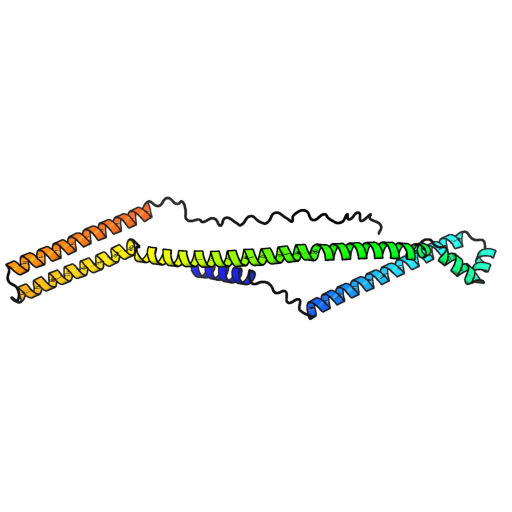.073 1.00 42.94 250 ASN A O 1
ATOM 1966 N N . ARG A 1 251 ? 27.806 12.746 -27.044 1.00 46.69 251 ARG A N 1
ATOM 1967 C CA . ARG A 1 251 ? 27.310 13.539 -28.157 1.00 46.69 251 ARG A CA 1
ATOM 1968 C C . ARG A 1 251 ? 28.296 14.689 -28.289 1.00 46.69 251 ARG A C 1
ATOM 1970 O O . ARG A 1 251 ? 28.110 15.752 -27.705 1.00 46.69 251 ARG A O 1
ATOM 1977 N N . HIS A 1 252 ? 29.378 14.453 -29.021 1.00 41.75 252 HIS A N 1
ATOM 1978 C CA . HIS A 1 252 ? 30.092 15.562 -29.613 1.00 41.75 252 HIS A CA 1
ATOM 1979 C C . HIS A 1 252 ? 29.132 16.223 -30.595 1.00 41.75 252 HIS A C 1
ATOM 1981 O O . HIS A 1 252 ? 28.700 15.630 -31.579 1.00 41.75 252 HIS A O 1
ATOM 1987 N N . SER A 1 253 ? 28.746 17.433 -30.219 1.00 49.84 253 SER A N 1
ATOM 1988 C CA . SER A 1 253 ? 28.003 18.409 -30.989 1.00 49.84 253 SER A CA 1
ATOM 1989 C C . SER A 1 253 ? 28.645 18.583 -32.361 1.00 49.84 253 SER A C 1
ATOM 1991 O O . SER A 1 253 ? 29.665 19.255 -32.475 1.00 49.84 253 SER A O 1
ATOM 1993 N N . LEU A 1 254 ? 28.059 17.968 -33.382 1.00 39.94 254 LEU A N 1
ATOM 1994 C CA . LEU A 1 254 ? 28.286 18.289 -34.786 1.00 39.94 254 LEU A CA 1
ATOM 1995 C C . LEU A 1 254 ? 26.949 18.110 -35.514 1.00 39.94 254 LEU A C 1
ATOM 1997 O O . LEU A 1 254 ? 26.717 17.108 -36.182 1.00 39.94 254 LEU A O 1
ATOM 2001 N N . TRP A 1 255 ? 26.060 19.072 -35.286 1.00 41.47 255 TRP A N 1
ATOM 2002 C CA . TRP A 1 255 ? 25.086 19.520 -36.274 1.00 41.47 255 TRP A CA 1
ATOM 2003 C C . TRP A 1 255 ? 25.420 20.981 -36.552 1.00 41.47 255 TRP A C 1
ATOM 2005 O O . TRP A 1 255 ? 25.691 21.694 -35.553 1.00 41.47 255 TRP A O 1
#

Sequence (255 aa):
METSTSRHQLEHFLQTLQPKQENLDSASLMQSFHEDLSVTESIMYTGYDSIVDLCVQSVMASARNMTTDQLKALLEDDAQMEAMIDGLSQIRNVPQDKKTELAQNKSLAEWNLAQEPRINQLKAQVKVTHANAQQLKQEVEGLKSQLDKTSTDRSLETTSALLQVEVQKADEEAEELARQFEDGALSADVFIKGFLEKKKLAHTRKIKSEKLANLLQDQLFNTPMGGRSTSMVQPPYPTAYPDIPQPNVNRHSLW

pLDDT: mean 77.1, std 18.26, range [37.69, 96.44]

Radius of gyration: 45.52 Å; chains: 1; bounding box: 94×36×129 Å

Foldseek 3Di:
DVVVVVVVVVVVVVVVVPPPPPPVPVVVVVVVVVVVVVVVVVVVVVVVVVLVVVLVVVLVVVLVVDDPVVNVVCVVDVVNVVVSSCPDPSNVCVVVVVVVVVVVVVVVVVVVVVCVVVVVVVVVVCVVVVVVVVVVVVVVVVVVVVVVVVCVCPPLVVVLVVLLVVLVVLVVVLVVLVVCVVVVVDDPVRSVVSNCVSNVSSVVSVVVSVVSVVVVVCCVVPPDPDDPPPPPPPDPDPDPDDDDPPPPPPPPDDD

Organism: NCBI:txid2138241

Secondary structure (DSSP, 8-state):
-HHHHHHHHHHHHHHHHS-------HHHHHHHHHHHHHHHHHHHHHHHHHHHHHHHHHHHHHHTTS-HHHHHHHHH-HHHHHHHHHTSHHHHHHHHHHHHHHHHHHHHHHHHHHHHHHHHHHHHHHHHHHHHHHHHHHHHHHHHHHHHHHHHHT-HHHHHHHHHHHHHHHHHHHHHHHHHHHTT-S-HHHHHHHHHHHHHHHHHHHHHHHHHHHHHHHHHHH--S-S------PPPP--S---------------

InterPro domains:
  IPR009851 Modifier of rudimentary, Modr [PF07200] (65-208)
  IPR009851 Modifier of rudimentary, Modr [PS51314] (137-223)
  IPR029012 Helix hairpin bin domain superfamily [G3DSA:1.10.287.660] (153-220)
  IPR037202 ESCRT assembly domain [SSF140111] (163-209)